Protein AF-A0A819FPS1-F1 (afdb_monomer_lite)

Foldseek 3Di:
DDDDDPDPDPPPPAVVVVCVVDVPPDPPPDDDLVNLLVLLLQLVVCCPDPVLLVVLQVLLVCVVPVPGHNVVSSLVSSQVSCVVVVNNVVRVSVSVCSVCSCVNPVVSQCRHLCSVQPPDDDDPDDPPDDPDPDDDDDDPQDDADACSRRSNQNLGGDPVSGHHYDHDDQAQVSQVVVVVVVCVVVVDPDDDDGDGHDHPPD

pLDDT: mean 72.73, std 20.24, range [25.31, 97.81]

Structure (mmCIF, N/CA/C/O backbone):
data_AF-A0A819FPS1-F1
#
_entry.id   AF-A0A819FPS1-F1
#
loop_
_atom_site.group_PDB
_atom_site.id
_atom_site.type_symbol
_atom_site.label_atom_id
_atom_site.label_alt_id
_atom_site.label_comp_id
_atom_site.label_asym_id
_atom_site.label_entity_id
_atom_site.label_seq_id
_atom_site.pdbx_PDB_ins_code
_atom_site.Cartn_x
_atom_site.Cartn_y
_atom_site.Cartn_z
_atom_site.occupancy
_atom_site.B_iso_or_equiv
_atom_site.auth_seq_id
_atom_site.auth_comp_id
_atom_site.auth_asym_id
_atom_site.auth_atom_id
_atom_site.pdbx_PDB_model_num
ATOM 1 N N . MET A 1 1 ? 7.587 -35.957 16.843 1.00 32.06 1 MET A N 1
ATOM 2 C CA . MET A 1 1 ? 8.015 -34.542 16.803 1.00 32.06 1 MET A CA 1
ATOM 3 C C . MET A 1 1 ? 8.390 -34.213 15.370 1.00 32.06 1 MET A C 1
ATOM 5 O O . MET A 1 1 ? 9.503 -34.504 14.961 1.00 32.06 1 MET A O 1
ATOM 9 N N . GLY A 1 2 ? 7.430 -33.733 14.581 1.00 25.31 2 GLY A N 1
ATOM 10 C CA . GLY A 1 2 ? 7.674 -33.262 13.219 1.00 25.31 2 GLY A CA 1
ATOM 11 C C . GLY A 1 2 ? 7.558 -31.746 13.215 1.00 25.31 2 GLY A C 1
ATOM 12 O O . GLY A 1 2 ? 6.511 -31.226 13.590 1.00 25.31 2 GLY A O 1
ATOM 13 N N . MET A 1 3 ? 8.641 -31.053 12.867 1.00 26.92 3 MET A N 1
ATOM 14 C CA . MET A 1 3 ? 8.623 -29.613 12.625 1.00 26.92 3 MET A CA 1
ATOM 15 C C . MET A 1 3 ? 7.873 -29.347 11.318 1.00 26.92 3 MET A C 1
ATOM 17 O O . MET A 1 3 ? 8.241 -29.889 10.276 1.00 26.92 3 MET A O 1
ATOM 21 N N . ALA A 1 4 ? 6.831 -28.521 11.374 1.00 26.98 4 ALA A N 1
ATOM 22 C CA . ALA A 1 4 ? 6.183 -27.995 10.182 1.00 26.98 4 ALA A CA 1
ATOM 23 C C . ALA A 1 4 ? 7.061 -26.878 9.604 1.00 26.98 4 ALA A C 1
ATOM 25 O O . ALA A 1 4 ? 7.270 -25.840 10.229 1.00 26.98 4 ALA A O 1
ATOM 26 N N . HIS A 1 5 ? 7.610 -27.133 8.421 1.00 26.69 5 HIS A N 1
ATOM 27 C CA . HIS A 1 5 ? 8.314 -26.152 7.612 1.00 26.69 5 HIS A CA 1
ATOM 28 C C . HIS A 1 5 ? 7.281 -25.275 6.892 1.00 26.69 5 HIS A C 1
ATOM 30 O O . HIS A 1 5 ? 6.362 -25.798 6.264 1.00 26.69 5 HIS A O 1
ATOM 36 N N . VAL A 1 6 ? 7.440 -23.952 6.955 1.00 34.06 6 VAL A N 1
ATOM 37 C CA . VAL A 1 6 ? 6.617 -22.994 6.202 1.00 34.06 6 VAL A CA 1
ATOM 38 C C . VAL A 1 6 ? 7.133 -22.976 4.765 1.00 34.06 6 VAL A C 1
ATOM 40 O O . VAL A 1 6 ? 8.006 -22.193 4.401 1.00 34.06 6 VAL A O 1
ATOM 43 N N . THR A 1 7 ? 6.686 -23.930 3.954 1.00 35.62 7 THR A N 1
ATOM 44 C CA . THR A 1 7 ? 6.818 -23.843 2.500 1.00 35.62 7 THR A CA 1
ATOM 45 C C . THR A 1 7 ? 5.757 -22.889 1.968 1.00 35.62 7 THR A C 1
ATOM 47 O O . THR A 1 7 ? 4.659 -22.794 2.511 1.00 35.62 7 THR A O 1
ATOM 50 N N . SER A 1 8 ? 6.109 -22.160 0.912 1.00 39.12 8 SER A N 1
ATOM 51 C CA . SER A 1 8 ? 5.236 -21.307 0.108 1.00 39.12 8 SER A CA 1
ATOM 52 C C . SER A 1 8 ? 3.995 -22.083 -0.351 1.00 39.12 8 SER A C 1
ATOM 54 O O . SER A 1 8 ? 3.978 -22.702 -1.414 1.00 39.12 8 SER A O 1
ATOM 56 N N . GLY A 1 9 ? 2.971 -22.109 0.493 1.00 30.58 9 GLY A N 1
ATOM 57 C CA . GLY A 1 9 ? 1.733 -22.822 0.266 1.00 30.58 9 GLY A CA 1
ATOM 58 C C . GLY A 1 9 ? 0.660 -21.822 -0.097 1.00 30.58 9 GLY A C 1
ATOM 59 O O . GLY A 1 9 ? 0.107 -21.157 0.774 1.00 30.58 9 GLY A O 1
ATOM 60 N N . ARG A 1 10 ? 0.309 -21.770 -1.382 1.00 38.88 10 ARG A N 1
ATOM 61 C CA . ARG A 1 10 ? -1.010 -21.317 -1.833 1.00 38.88 10 ARG A CA 1
ATOM 62 C C . ARG A 1 10 ? -2.039 -22.366 -1.372 1.00 38.88 10 ARG A C 1
ATOM 64 O O . ARG A 1 10 ? -2.640 -23.060 -2.177 1.00 38.88 10 ARG A O 1
ATOM 71 N N . ALA A 1 11 ? -2.160 -22.546 -0.060 1.00 34.62 11 ALA A N 1
ATOM 72 C CA . ALA A 1 11 ? -3.268 -23.234 0.565 1.00 34.62 11 ALA A CA 1
ATOM 73 C C . ALA A 1 11 ? -4.312 -22.151 0.808 1.00 34.62 11 ALA A C 1
ATOM 75 O O . ALA A 1 11 ? -4.140 -21.282 1.660 1.00 34.62 11 ALA A O 1
ATOM 76 N N . THR A 1 12 ? -5.362 -22.155 -0.004 1.00 36.38 12 THR A N 1
ATOM 77 C CA . THR A 1 12 ? -6.575 -21.382 0.251 1.00 36.38 12 THR A CA 1
ATOM 78 C C . THR A 1 12 ? -7.249 -21.977 1.482 1.00 36.38 12 THR A C 1
ATOM 80 O O . THR A 1 12 ? -8.174 -22.769 1.362 1.00 36.38 12 THR A O 1
ATOM 83 N N . PHE A 1 13 ? -6.727 -21.663 2.663 1.00 39.09 13 PHE A N 1
ATOM 84 C CA . PHE A 1 13 ? -7.485 -21.788 3.894 1.00 39.09 13 PHE A CA 1
ATOM 85 C C . PHE A 1 13 ? -8.313 -20.513 3.969 1.00 39.09 13 PHE A C 1
ATOM 87 O O . PHE A 1 13 ? -7.792 -19.431 4.249 1.00 39.09 13 PHE A O 1
ATOM 94 N N . THR A 1 14 ? -9.572 -20.606 3.562 1.00 46.09 14 THR A N 1
ATOM 95 C CA . THR A 1 14 ? -10.470 -19.460 3.634 1.00 46.09 14 THR A CA 1
ATOM 96 C C . THR A 1 14 ? -10.824 -19.203 5.098 1.00 46.09 14 THR A C 1
ATOM 98 O O . THR A 1 14 ? -10.794 -20.099 5.942 1.00 46.09 14 THR A O 1
ATOM 101 N N . TYR A 1 15 ? -11.166 -17.960 5.429 1.00 45.28 15 TYR A N 1
ATOM 102 C CA . TYR A 1 15 ? -11.674 -17.620 6.763 1.00 45.28 15 TYR A CA 1
ATOM 103 C C . TYR A 1 15 ? -12.947 -18.426 7.099 1.00 45.28 15 TYR A C 1
ATOM 105 O O . TYR A 1 15 ? -13.208 -18.759 8.252 1.00 45.28 15 TYR A O 1
ATOM 113 N N . GLU A 1 16 ? -13.696 -18.820 6.068 1.00 46.84 16 GLU A N 1
ATOM 114 C CA . GLU A 1 16 ? -14.861 -19.700 6.149 1.00 46.84 16 GLU A CA 1
ATOM 115 C C . GLU A 1 16 ? -14.472 -21.133 6.558 1.00 46.84 16 GLU A C 1
ATOM 117 O O . GLU A 1 16 ? -15.163 -21.736 7.378 1.00 46.84 16 GLU A O 1
ATOM 122 N N . ASP A 1 17 ? -13.329 -21.657 6.098 1.00 49.59 17 ASP A N 1
ATOM 123 C CA . ASP A 1 17 ? -12.807 -22.971 6.513 1.00 49.59 17 ASP A CA 1
ATOM 124 C C . ASP A 1 17 ? -12.401 -22.999 8.000 1.00 49.59 17 ASP A C 1
ATOM 126 O O . ASP A 1 17 ? -12.568 -24.014 8.684 1.00 49.59 17 ASP A O 1
ATOM 130 N N . LEU A 1 18 ? -11.917 -21.872 8.534 1.00 48.38 18 LEU A N 1
ATOM 131 C CA . LEU A 1 18 ? -11.611 -21.695 9.962 1.00 48.38 18 LEU A CA 1
ATOM 132 C C . LEU A 1 18 ? -12.877 -21.617 10.829 1.00 48.38 18 LEU A C 1
ATOM 134 O O . LEU A 1 18 ? -12.905 -22.189 11.917 1.00 48.38 18 LEU A O 1
ATOM 138 N N . ILE A 1 19 ? -13.937 -20.963 10.345 1.00 48.19 19 ILE A N 1
ATOM 139 C CA . ILE A 1 19 ? -15.229 -20.878 11.049 1.00 48.19 19 ILE A CA 1
ATOM 140 C C . ILE A 1 19 ? -15.946 -22.238 11.056 1.00 48.19 19 ILE A C 1
ATOM 142 O O . ILE A 1 19 ? -16.516 -22.638 12.072 1.00 48.19 19 ILE A O 1
ATOM 146 N N . ASN A 1 20 ? -15.910 -22.963 9.935 1.00 49.06 20 ASN A N 1
ATOM 147 C CA . ASN A 1 20 ? -16.674 -24.200 9.751 1.00 49.06 20 ASN A CA 1
ATOM 148 C C . ASN A 1 20 ? -16.045 -25.434 10.421 1.00 49.06 20 ASN A C 1
ATOM 150 O O . ASN A 1 20 ? -16.739 -26.428 10.634 1.00 49.06 20 ASN A O 1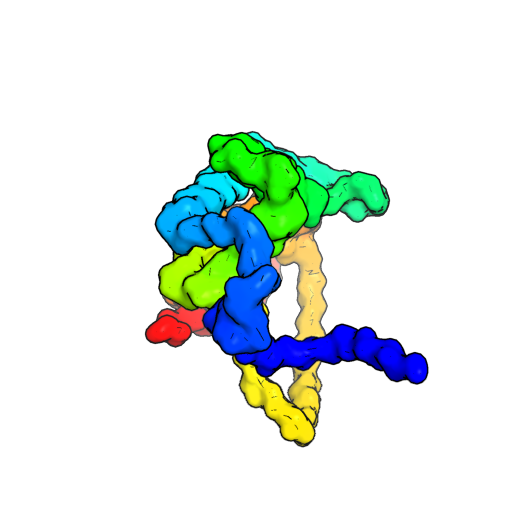
ATOM 154 N N . SER A 1 21 ? -14.754 -25.395 10.765 1.00 48.38 21 SER A N 1
ATOM 155 C CA . SER A 1 21 ? -14.036 -26.539 11.349 1.00 48.38 21 SER A CA 1
ATOM 156 C C . SER A 1 21 ? -14.081 -26.606 12.883 1.00 48.38 21 SER A C 1
ATOM 158 O O . SER A 1 21 ? -13.853 -27.680 13.438 1.00 48.38 21 SER A O 1
ATOM 160 N N . ASN A 1 22 ? -14.425 -25.516 13.580 1.00 42.44 22 ASN A N 1
ATOM 161 C CA . ASN A 1 22 ? -14.683 -25.520 15.026 1.00 42.44 22 ASN A CA 1
ATOM 162 C C . ASN A 1 22 ? -15.560 -24.318 15.452 1.00 42.44 22 ASN A C 1
ATOM 164 O O . ASN A 1 22 ? -15.038 -23.232 15.717 1.00 42.44 22 ASN A O 1
ATOM 168 N N . PRO A 1 23 ? -16.887 -24.488 15.608 1.00 46.19 23 PRO A N 1
ATOM 169 C CA . PRO A 1 23 ? -17.789 -23.391 15.981 1.00 46.19 23 PRO A CA 1
ATOM 170 C C . PRO A 1 23 ? -17.587 -22.868 17.418 1.00 46.19 23 PRO A C 1
ATOM 172 O O . PRO A 1 23 ? -18.158 -21.846 17.788 1.00 46.19 23 PRO A O 1
ATOM 175 N N . SER A 1 24 ? -16.778 -23.543 18.242 1.00 42.31 24 SER A N 1
ATOM 176 C CA . SER A 1 24 ? -16.494 -23.192 19.642 1.00 42.31 24 SER A CA 1
ATOM 177 C C . SER A 1 24 ? -15.166 -22.450 19.862 1.00 42.31 24 SER A C 1
ATOM 179 O O . SER A 1 24 ? -14.858 -22.100 21.000 1.00 42.31 24 SER A O 1
ATOM 181 N N . THR A 1 25 ? -14.398 -22.160 18.804 1.00 42.28 25 THR A N 1
ATOM 182 C CA . THR A 1 25 ? -13.134 -21.394 18.868 1.00 42.28 25 THR A CA 1
ATOM 183 C C . THR A 1 25 ? -13.137 -20.179 17.939 1.00 42.28 25 THR A C 1
ATOM 185 O O . THR A 1 25 ? -12.109 -19.831 17.363 1.00 42.28 25 THR A O 1
ATOM 188 N N . VAL A 1 26 ? -14.285 -19.522 17.755 1.00 41.38 26 VAL A N 1
ATOM 189 C CA . VAL A 1 26 ? -14.313 -18.227 17.065 1.00 41.38 26 VAL A CA 1
ATOM 190 C C . VAL A 1 26 ? -13.747 -17.186 18.030 1.00 41.38 26 VAL A C 1
ATOM 192 O O . VAL A 1 26 ? -14.403 -16.799 18.999 1.00 41.38 26 VAL A O 1
ATOM 195 N N . SER A 1 27 ? -12.492 -16.797 17.796 1.00 46.31 27 SER A N 1
ATOM 196 C CA . SER A 1 27 ? -11.872 -15.645 18.453 1.00 46.31 27 SER A CA 1
ATOM 197 C C . SER A 1 27 ? -12.791 -14.425 18.329 1.00 46.31 27 SER A C 1
ATOM 199 O O . SER A 1 27 ? -13.443 -14.227 17.303 1.00 46.31 27 SER A O 1
ATOM 201 N N . LYS A 1 28 ? -12.847 -13.606 19.381 1.00 49.53 28 LYS A N 1
ATOM 202 C CA . LYS A 1 28 ? -13.675 -12.392 19.472 1.00 49.53 28 LYS A CA 1
ATOM 203 C C . LYS A 1 28 ? -13.296 -11.290 18.466 1.00 49.53 28 LYS A C 1
ATOM 205 O O . LYS A 1 28 ? -14.037 -10.316 18.366 1.00 49.53 28 LYS A O 1
ATOM 210 N N . SER A 1 29 ? -12.245 -11.465 17.670 1.00 60.59 29 SER A N 1
ATOM 211 C CA . SER A 1 29 ? -11.677 -10.455 16.772 1.00 60.59 29 SER A CA 1
ATOM 212 C C . SER A 1 29 ? -12.268 -10.457 15.349 1.00 60.59 29 SER A C 1
ATOM 214 O O . SER A 1 29 ? -11.555 -10.355 14.350 1.00 60.59 29 SER A O 1
ATOM 216 N N . PHE A 1 30 ? -13.595 -10.571 15.202 1.00 78.50 30 PHE A N 1
ATOM 217 C CA . PHE A 1 30 ? -14.222 -10.410 13.882 1.00 78.50 30 PHE A CA 1
ATOM 218 C C . PHE A 1 30 ? -14.294 -8.926 13.496 1.00 78.50 30 PHE A C 1
ATOM 220 O O . PHE A 1 30 ? -15.174 -8.194 13.953 1.00 78.50 30 PHE A O 1
ATOM 227 N N . ILE A 1 31 ? -13.399 -8.482 12.609 1.00 87.25 31 ILE A N 1
ATOM 228 C CA . ILE A 1 31 ? -13.454 -7.140 12.014 1.00 87.25 31 ILE A CA 1
ATOM 229 C C . ILE A 1 31 ? -14.348 -7.182 10.764 1.00 87.25 31 ILE A C 1
ATOM 231 O O . ILE A 1 31 ? -14.009 -7.853 9.784 1.00 87.25 31 ILE A O 1
ATOM 235 N N . PRO A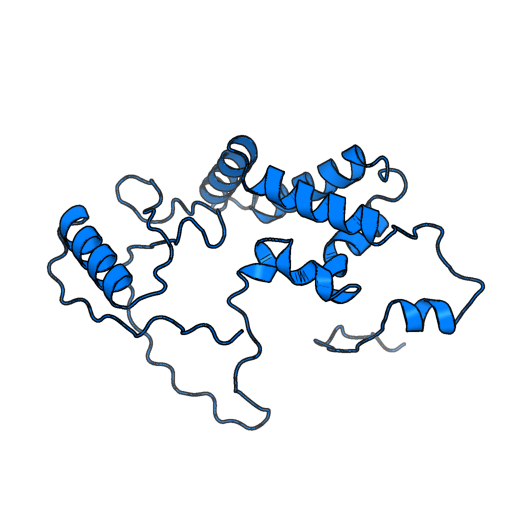 1 32 ? -15.473 -6.442 10.729 1.00 92.38 32 PRO A N 1
ATOM 236 C CA . PRO A 1 32 ? -16.358 -6.440 9.572 1.00 92.38 32 PRO A CA 1
ATOM 237 C C . PRO A 1 32 ? -15.657 -5.958 8.296 1.00 92.38 32 PRO A C 1
ATOM 239 O O . PRO A 1 32 ? -14.896 -4.990 8.315 1.00 92.38 32 PRO A O 1
ATOM 242 N N . LYS A 1 33 ? -16.010 -6.544 7.145 1.00 94.38 33 LYS A N 1
ATOM 243 C CA . LYS A 1 33 ? -15.508 -6.130 5.819 1.00 94.38 33 LYS A CA 1
ATOM 244 C C . LYS A 1 33 ? -15.620 -4.621 5.571 1.00 94.38 33 LYS A C 1
ATOM 246 O O . LYS A 1 33 ? -14.712 -4.008 5.017 1.00 94.38 33 LYS A O 1
ATOM 251 N N . SER A 1 34 ? -16.732 -4.008 5.977 1.00 94.44 34 SER A N 1
ATOM 252 C CA . SER A 1 34 ? -16.956 -2.563 5.832 1.00 94.44 34 SER A CA 1
ATOM 253 C C . SER A 1 34 ? -15.990 -1.725 6.676 1.00 94.44 34 SER A C 1
ATOM 255 O O . SER A 1 34 ? -15.615 -0.626 6.271 1.00 94.44 34 SER A O 1
ATOM 257 N N . LEU A 1 35 ? -15.566 -2.237 7.833 1.00 94.62 35 LEU A N 1
ATOM 258 C CA . LEU A 1 35 ? -14.563 -1.613 8.686 1.00 94.62 35 LEU A CA 1
ATOM 259 C C . LEU A 1 35 ? -13.162 -1.771 8.075 1.00 94.62 35 LEU A C 1
ATOM 261 O O . LEU A 1 35 ? -12.494 -0.760 7.882 1.00 94.62 35 LEU A O 1
ATOM 265 N N . LEU A 1 36 ? -12.787 -2.976 7.628 1.00 95.50 36 LEU A N 1
ATOM 266 C CA . LEU A 1 36 ? -11.526 -3.215 6.905 1.00 95.50 36 LEU A CA 1
ATOM 267 C C . LEU A 1 36 ? -11.396 -2.339 5.653 1.00 95.50 36 LEU A C 1
ATOM 269 O O . LEU A 1 36 ? -10.349 -1.746 5.415 1.00 95.50 36 LEU A O 1
ATOM 273 N N . LYS A 1 37 ? -12.479 -2.186 4.881 1.00 97.25 37 LYS A N 1
ATOM 274 C CA . LYS A 1 37 ? -12.512 -1.286 3.721 1.00 97.25 37 LYS A CA 1
ATOM 275 C C . LYS A 1 37 ? -12.146 0.152 4.105 1.00 97.25 37 LYS A C 1
ATOM 277 O O . LYS A 1 37 ? -11.349 0.777 3.413 1.00 97.25 37 LYS A O 1
ATOM 282 N N . ARG A 1 38 ? -12.713 0.678 5.198 1.00 97.81 38 ARG A N 1
ATOM 283 C CA . ARG A 1 38 ? -12.399 2.033 5.686 1.00 97.81 38 ARG A CA 1
ATOM 284 C C . ARG A 1 38 ? -10.950 2.149 6.150 1.00 97.81 38 ARG A C 1
ATOM 286 O O . ARG A 1 38 ? -10.311 3.149 5.848 1.00 97.81 38 ARG A O 1
ATOM 293 N N . MET A 1 39 ? -10.429 1.126 6.824 1.00 97.06 39 MET A N 1
ATOM 294 C CA . MET A 1 39 ? -9.033 1.089 7.267 1.00 97.06 39 MET A CA 1
ATOM 295 C C . MET A 1 39 ? -8.055 1.090 6.085 1.00 97.06 39 MET A C 1
ATOM 297 O O . MET A 1 39 ? -7.094 1.848 6.107 1.00 97.06 39 MET A O 1
ATOM 301 N N . LEU A 1 40 ? -8.325 0.319 5.025 1.00 97.06 40 LEU A N 1
ATOM 302 C CA . LEU A 1 40 ? -7.497 0.301 3.809 1.00 97.06 40 LEU A CA 1
ATOM 303 C C . LEU A 1 40 ? -7.516 1.645 3.063 1.00 97.06 40 LEU A C 1
ATOM 305 O O . LEU A 1 40 ? -6.483 2.093 2.570 1.00 97.06 40 LEU A O 1
ATOM 309 N N . ILE A 1 41 ? -8.676 2.310 2.992 1.00 96.81 41 ILE A N 1
ATOM 310 C CA . ILE A 1 41 ? -8.773 3.663 2.416 1.00 96.81 41 ILE A CA 1
ATOM 311 C C . ILE A 1 41 ? -7.927 4.637 3.239 1.00 96.81 41 ILE A C 1
ATOM 313 O O . ILE A 1 41 ? -7.118 5.374 2.679 1.00 96.81 41 ILE A O 1
ATOM 317 N N . ARG A 1 42 ? -8.058 4.585 4.569 1.00 97.25 42 ARG A N 1
ATOM 318 C CA . ARG A 1 42 ? -7.281 5.422 5.484 1.00 97.25 42 ARG A CA 1
ATOM 319 C C . ARG A 1 42 ? -5.776 5.170 5.365 1.00 97.25 42 ARG A C 1
ATOM 321 O O . ARG A 1 42 ? -4.993 6.114 5.396 1.00 97.25 42 ARG A O 1
ATOM 328 N N . GLU A 1 43 ? -5.372 3.916 5.180 1.00 96.12 43 GLU A N 1
ATOM 329 C CA . GLU A 1 43 ? -3.978 3.549 4.925 1.00 96.12 43 GLU A CA 1
ATOM 330 C C . GLU A 1 43 ? -3.428 4.238 3.684 1.00 96.12 43 GLU A C 1
ATOM 332 O O . GLU A 1 43 ? -2.344 4.814 3.741 1.00 96.12 43 GLU A O 1
ATOM 337 N N . ASN A 1 44 ? -4.176 4.240 2.584 1.00 94.12 44 ASN A N 1
ATOM 338 C CA . ASN A 1 44 ? -3.753 4.933 1.373 1.00 94.12 44 ASN A CA 1
ATOM 339 C C . ASN A 1 44 ? -3.646 6.444 1.560 1.00 94.12 44 ASN A C 1
ATOM 341 O O . ASN A 1 44 ? -2.652 7.027 1.135 1.00 94.12 44 ASN A O 1
ATOM 345 N N . GLU A 1 45 ? -4.642 7.070 2.192 1.00 94.31 45 GLU A N 1
ATOM 346 C CA . GLU A 1 45 ? -4.609 8.506 2.492 1.00 94.31 45 GLU A CA 1
ATOM 347 C C . GLU A 1 45 ? -3.342 8.872 3.269 1.00 94.31 45 GLU A C 1
ATOM 349 O O . GLU A 1 45 ? -2.636 9.810 2.903 1.00 94.31 45 GLU A O 1
ATOM 354 N N . LEU A 1 46 ? -3.025 8.100 4.316 1.00 94.62 46 LEU A N 1
ATOM 355 C CA . LEU A 1 46 ? -1.827 8.321 5.115 1.00 94.62 46 LEU A CA 1
ATOM 356 C C . LEU A 1 46 ? -0.566 8.057 4.300 1.00 94.62 46 LEU A C 1
ATOM 358 O O . LEU A 1 46 ? 0.315 8.906 4.292 1.00 94.62 46 LEU A O 1
ATOM 362 N N . ARG A 1 47 ? -0.478 6.954 3.550 1.00 92.44 47 ARG A N 1
ATOM 363 C CA . ARG A 1 47 ? 0.686 6.658 2.695 1.00 92.44 47 ARG A CA 1
ATOM 364 C C . ARG A 1 47 ? 0.973 7.765 1.682 1.00 92.44 47 ARG A C 1
ATOM 366 O O . ARG A 1 47 ? 2.142 8.020 1.410 1.00 92.44 47 ARG A O 1
ATOM 373 N N . LEU A 1 48 ? -0.062 8.405 1.143 1.00 88.31 48 LEU A N 1
ATOM 374 C CA . LEU A 1 48 ? 0.048 9.498 0.171 1.00 88.31 48 LEU A CA 1
ATOM 375 C C . LEU A 1 48 ? 0.221 10.879 0.813 1.00 88.31 48 LEU A C 1
ATOM 377 O O . LEU A 1 48 ? 0.462 11.850 0.102 1.00 88.31 48 LEU A O 1
ATOM 381 N N . SER A 1 49 ? 0.102 10.986 2.135 1.00 91.31 49 SER A N 1
ATOM 382 C CA . SER A 1 49 ? 0.243 12.263 2.831 1.00 91.31 49 SER A CA 1
ATOM 383 C C . SER A 1 49 ? 1.696 12.741 2.846 1.00 91.31 49 SER A C 1
ATOM 385 O O . SER A 1 49 ? 2.629 11.947 2.993 1.00 91.31 49 SER A O 1
ATOM 387 N N . ASP A 1 50 ? 1.888 14.060 2.775 1.00 89.81 50 ASP A N 1
ATOM 388 C CA . ASP A 1 50 ? 3.217 14.687 2.807 1.00 89.81 50 ASP A CA 1
ATOM 389 C C . ASP A 1 50 ? 4.039 14.282 4.038 1.00 89.81 50 ASP A C 1
ATOM 391 O O . ASP A 1 50 ? 5.265 14.176 3.971 1.00 89.81 50 ASP A O 1
ATOM 395 N N . GLU A 1 51 ? 3.372 14.066 5.172 1.00 92.94 51 GLU A N 1
ATOM 396 C CA . GLU A 1 51 ? 4.002 13.640 6.419 1.00 92.94 51 GLU A CA 1
ATOM 397 C C . GLU A 1 51 ? 4.652 12.262 6.266 1.00 92.94 51 GLU A C 1
ATOM 399 O O . GLU A 1 51 ? 5.858 12.110 6.466 1.00 92.94 51 GLU A O 1
ATOM 404 N N . TYR A 1 52 ? 3.880 11.256 5.858 1.00 91.06 52 TYR A N 1
ATOM 405 C CA . TYR A 1 52 ? 4.393 9.897 5.705 1.00 91.06 52 TYR A CA 1
ATOM 406 C C . TYR A 1 52 ? 5.367 9.770 4.536 1.00 91.06 52 TYR A C 1
ATOM 408 O O . TYR A 1 52 ? 6.345 9.033 4.644 1.00 91.06 52 TYR A O 1
ATOM 416 N N . GLN A 1 53 ? 5.172 10.535 3.462 1.00 88.88 53 GLN A N 1
ATOM 417 C CA . GLN A 1 53 ? 6.131 10.625 2.360 1.00 88.88 53 GLN A CA 1
ATOM 418 C C . GLN A 1 53 ? 7.515 11.093 2.829 1.00 88.88 53 GLN A C 1
ATOM 420 O O . GLN A 1 53 ? 8.534 10.509 2.448 1.00 88.88 53 GLN A O 1
ATOM 425 N N . LYS A 1 54 ? 7.572 12.098 3.714 1.00 88.56 54 LYS A N 1
ATOM 426 C CA . LYS A 1 54 ? 8.833 12.536 4.334 1.00 88.56 54 LYS A CA 1
ATOM 427 C C . LYS A 1 54 ? 9.453 11.433 5.186 1.00 88.56 54 LYS A C 1
ATOM 429 O O . LYS A 1 54 ? 10.639 11.157 5.028 1.00 88.56 54 LYS A O 1
ATOM 434 N N . ARG A 1 55 ? 8.652 10.747 6.007 1.00 89.94 55 ARG A N 1
ATOM 435 C CA . ARG A 1 55 ? 9.125 9.641 6.858 1.00 89.94 55 ARG A CA 1
ATOM 436 C C . ARG A 1 55 ? 9.706 8.482 6.043 1.00 89.94 55 ARG A C 1
ATOM 438 O O . ARG A 1 55 ? 10.764 7.967 6.394 1.00 89.94 55 ARG A O 1
ATOM 445 N N . TYR A 1 56 ? 9.067 8.101 4.935 1.00 87.81 56 TYR A N 1
ATOM 446 C CA . TYR A 1 56 ? 9.610 7.089 4.021 1.00 87.81 56 TYR A CA 1
ATOM 447 C C . TYR A 1 56 ? 10.931 7.540 3.384 1.00 87.81 56 TYR A C 1
ATOM 449 O O . TYR A 1 56 ? 11.888 6.771 3.358 1.00 87.81 56 TYR A O 1
ATOM 457 N N . CYS A 1 57 ? 11.015 8.794 2.931 1.00 83.06 57 CYS A N 1
ATOM 458 C CA . CYS A 1 57 ? 12.240 9.365 2.363 1.00 83.06 57 CYS A CA 1
ATOM 459 C C . CYS A 1 57 ? 13.402 9.378 3.375 1.00 83.06 57 CYS A C 1
ATOM 461 O O . CYS A 1 57 ? 14.537 9.035 3.042 1.00 83.06 57 CYS A O 1
ATOM 463 N N . GLU A 1 58 ? 13.132 9.740 4.630 1.00 84.62 58 GLU A N 1
ATOM 464 C CA . GLU A 1 58 ? 14.118 9.714 5.716 1.00 84.62 58 GLU A CA 1
ATOM 465 C C . GLU A 1 58 ? 14.577 8.289 6.053 1.00 84.62 58 GLU A C 1
ATOM 467 O O . GLU A 1 58 ? 15.779 8.048 6.209 1.00 84.62 58 GLU A O 1
ATOM 472 N N . ALA A 1 59 ? 13.647 7.331 6.110 1.00 84.94 59 ALA A N 1
ATOM 473 C CA . ALA A 1 59 ? 13.968 5.923 6.326 1.00 84.94 59 ALA A CA 1
ATOM 474 C C . ALA A 1 59 ? 14.856 5.366 5.199 1.00 84.94 59 ALA A C 1
ATOM 476 O O . ALA A 1 59 ? 15.847 4.695 5.469 1.00 84.94 59 ALA A O 1
ATOM 477 N N . GLU A 1 60 ? 14.585 5.714 3.938 1.00 78.50 60 GLU A N 1
ATOM 478 C CA . GLU A 1 60 ? 15.430 5.315 2.806 1.00 78.50 60 GLU A CA 1
ATOM 479 C C . GLU A 1 60 ? 16.841 5.908 2.878 1.00 78.50 60 GLU A C 1
ATOM 481 O O . GLU A 1 60 ? 17.820 5.194 2.663 1.00 78.50 60 GLU A O 1
ATOM 486 N N . LYS A 1 61 ? 16.982 7.184 3.252 1.00 76.94 61 LYS A N 1
ATOM 487 C CA . LYS A 1 61 ? 18.301 7.827 3.412 1.00 76.94 61 LYS A CA 1
ATOM 488 C C . LYS A 1 61 ? 19.136 7.194 4.524 1.00 76.94 61 LYS A C 1
ATOM 490 O O . LYS A 1 61 ? 20.358 7.115 4.417 1.00 76.94 61 LYS A O 1
ATOM 495 N N . THR A 1 62 ? 18.479 6.771 5.600 1.00 68.56 62 THR A N 1
ATOM 496 C CA . THR A 1 62 ? 19.135 6.227 6.798 1.00 68.56 62 THR A CA 1
ATOM 497 C C . THR A 1 62 ? 19.359 4.718 6.736 1.00 68.56 62 THR A C 1
ATOM 499 O O . THR A 1 62 ? 20.225 4.225 7.456 1.00 68.56 62 THR A O 1
ATOM 502 N N . SER A 1 63 ? 18.682 4.013 5.822 1.00 58.50 63 SER A N 1
ATOM 503 C CA . SER A 1 63 ? 18.732 2.551 5.643 1.00 58.50 63 SER A CA 1
ATOM 504 C C . SER A 1 63 ? 20.112 1.955 5.317 1.00 58.50 63 SER A C 1
ATOM 506 O O . SER A 1 63 ? 20.288 0.740 5.382 1.00 58.50 63 SER A O 1
ATOM 508 N N . THR A 1 64 ? 21.120 2.784 5.029 1.00 57.00 64 THR A N 1
ATOM 509 C CA . THR A 1 64 ? 22.540 2.380 4.983 1.00 57.00 64 THR A CA 1
ATOM 510 C C . THR A 1 64 ? 23.071 1.965 6.369 1.00 57.00 64 THR A C 1
ATOM 512 O O . THR A 1 64 ? 24.067 1.255 6.473 1.00 57.00 64 THR A O 1
ATOM 515 N N . SER A 1 65 ? 22.386 2.377 7.439 1.00 55.00 65 SER A N 1
ATOM 516 C CA . SER A 1 65 ? 22.647 2.023 8.837 1.00 55.00 65 SER A CA 1
ATOM 517 C C . SER A 1 65 ? 21.452 1.205 9.329 1.00 55.00 65 SER A C 1
ATOM 519 O O . SER A 1 65 ? 20.323 1.675 9.243 1.00 55.00 65 SER A O 1
ATOM 521 N N . SER A 1 66 ? 21.665 -0.010 9.835 1.00 58.69 66 SER A N 1
ATOM 522 C CA . SER A 1 66 ? 20.633 -1.038 10.089 1.00 58.69 66 SER A CA 1
ATOM 523 C C . SER A 1 66 ? 19.491 -0.701 11.075 1.00 58.69 66 SER A C 1
ATOM 525 O O . SER A 1 66 ? 18.792 -1.610 11.513 1.00 58.69 66 SER A O 1
ATOM 527 N N . SER A 1 67 ? 19.297 0.554 11.483 1.00 60.56 67 SER A N 1
ATOM 528 C CA . SER A 1 67 ? 18.372 0.950 12.550 1.00 60.56 67 SER A CA 1
ATOM 529 C C . SER A 1 67 ? 16.991 1.425 12.082 1.00 60.56 67 SER A C 1
ATOM 531 O O . SER A 1 67 ? 16.058 1.369 12.879 1.00 60.56 67 SER A O 1
ATOM 533 N N . SER A 1 68 ? 16.807 1.855 10.828 1.00 66.12 68 SER A N 1
ATOM 534 C CA . SER A 1 68 ? 15.491 2.296 10.335 1.00 66.12 68 SER A CA 1
ATOM 535 C C . SER A 1 68 ? 15.273 1.932 8.867 1.00 66.12 68 SER A C 1
ATOM 537 O O . SER A 1 68 ? 16.085 2.257 8.007 1.00 66.12 68 SER A O 1
ATOM 539 N N . SER A 1 69 ? 14.174 1.228 8.590 1.00 81.25 69 SER A N 1
ATOM 540 C CA . SER A 1 69 ? 13.746 0.816 7.249 1.00 81.25 69 SER A CA 1
ATOM 541 C C . SER A 1 69 ? 12.335 1.330 6.977 1.00 81.25 69 SER A C 1
ATOM 543 O O . SER A 1 69 ? 11.538 1.498 7.903 1.00 81.25 69 SER A O 1
ATOM 545 N N . TRP A 1 70 ? 11.989 1.515 5.701 1.00 84.88 70 TRP A N 1
ATOM 546 C CA . TRP A 1 70 ? 10.626 1.829 5.261 1.00 84.88 70 TRP A CA 1
ATOM 547 C C . TRP A 1 70 ? 9.578 0.823 5.787 1.00 84.88 70 TRP A C 1
ATOM 549 O O . TRP A 1 70 ? 8.412 1.182 5.975 1.00 84.88 70 TRP A O 1
ATOM 559 N N . LEU A 1 71 ? 9.988 -0.421 6.081 1.00 87.12 71 LEU A N 1
ATOM 560 C CA . LEU A 1 71 ? 9.139 -1.437 6.710 1.00 87.12 71 LEU A CA 1
ATOM 561 C C . LEU A 1 71 ? 8.669 -1.018 8.108 1.00 87.12 71 LEU A C 1
ATOM 563 O O . LEU A 1 71 ? 7.502 -1.218 8.437 1.00 87.12 71 LEU A O 1
ATOM 567 N N . ASN A 1 72 ? 9.537 -0.380 8.898 1.00 90.31 72 ASN A N 1
ATOM 568 C CA . ASN A 1 72 ? 9.192 0.098 10.240 1.00 90.31 72 ASN A CA 1
ATOM 569 C C . ASN A 1 72 ? 8.169 1.235 10.154 1.00 90.31 72 ASN A C 1
ATOM 571 O O . ASN A 1 72 ? 7.165 1.217 10.858 1.00 90.31 72 ASN A O 1
ATOM 575 N N . VAL A 1 73 ? 8.369 2.172 9.218 1.00 92.12 73 VAL A N 1
ATOM 576 C CA . VAL A 1 73 ? 7.414 3.264 8.959 1.00 92.12 73 VAL A CA 1
ATOM 577 C C . VAL A 1 73 ? 6.040 2.704 8.575 1.00 92.12 73 VAL A C 1
ATOM 579 O O . VAL A 1 73 ? 5.020 3.201 9.045 1.00 92.12 73 VAL A O 1
ATOM 582 N N . THR A 1 74 ? 6.006 1.643 7.760 1.00 92.62 74 THR A N 1
A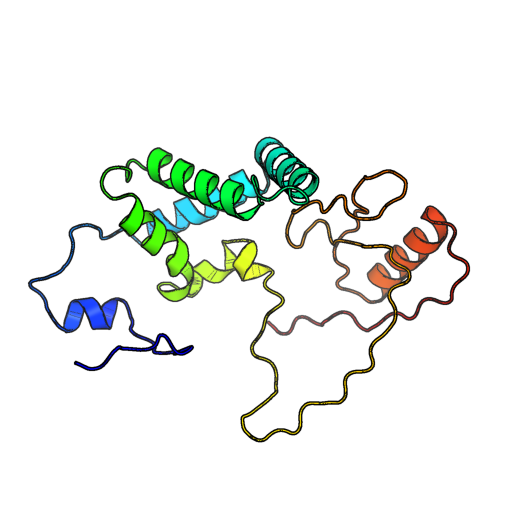TOM 583 C CA . THR A 1 74 ? 4.758 0.962 7.383 1.00 92.62 74 THR A CA 1
ATOM 584 C C . THR A 1 74 ? 4.091 0.267 8.573 1.00 92.62 74 THR A C 1
ATOM 586 O O . THR A 1 74 ? 2.878 0.387 8.736 1.00 92.62 74 THR A O 1
ATOM 589 N N . ASP A 1 75 ? 4.849 -0.462 9.397 1.00 94.12 75 ASP A N 1
ATOM 590 C CA . ASP A 1 75 ? 4.307 -1.138 10.584 1.00 94.12 75 ASP A CA 1
ATOM 591 C C . ASP A 1 75 ? 3.701 -0.125 11.565 1.00 94.12 75 ASP A C 1
ATOM 593 O O . ASP A 1 75 ? 2.565 -0.288 12.012 1.00 94.12 75 ASP A O 1
ATOM 597 N N . GLU A 1 76 ? 4.408 0.976 11.820 1.00 95.75 76 GLU A N 1
ATOM 598 C CA . GLU A 1 76 ? 3.935 2.066 12.674 1.00 95.75 76 GLU A CA 1
ATOM 599 C C . GLU A 1 76 ? 2.670 2.736 12.124 1.00 95.75 76 GLU A C 1
ATOM 601 O O . GLU A 1 76 ? 1.733 2.976 12.889 1.00 95.75 76 GLU A O 1
ATOM 606 N N . LEU A 1 77 ? 2.613 2.983 10.809 1.00 96.50 77 LEU A N 1
ATOM 607 C CA . LEU A 1 77 ? 1.430 3.508 10.122 1.00 96.50 77 LEU A CA 1
ATOM 608 C C . LEU A 1 77 ? 0.225 2.591 10.350 1.00 96.50 77 LEU A C 1
ATOM 610 O O . LEU A 1 77 ? -0.837 3.040 10.779 1.00 96.50 77 LEU A O 1
ATOM 614 N N . GLN A 1 78 ? 0.386 1.292 10.104 1.00 96.38 78 GLN A N 1
ATOM 615 C CA . GLN A 1 78 ? -0.699 0.328 10.271 1.00 96.38 78 GLN A CA 1
ATOM 616 C C . GLN A 1 78 ? -1.158 0.265 11.731 1.00 96.38 78 GLN A C 1
ATOM 618 O O . GLN A 1 78 ? -2.357 0.325 11.990 1.00 96.38 78 GLN A O 1
ATOM 623 N N . ARG A 1 79 ? -0.234 0.258 12.700 1.00 97.62 79 ARG A N 1
ATOM 624 C CA . ARG A 1 79 ? -0.577 0.324 14.132 1.00 97.62 79 ARG A CA 1
ATOM 625 C C . ARG A 1 79 ? -1.303 1.614 14.506 1.00 97.62 79 ARG A C 1
ATOM 627 O O . ARG A 1 79 ? -2.203 1.573 15.342 1.00 97.62 79 ARG A O 1
ATOM 634 N N . GLN A 1 80 ? -0.941 2.754 13.914 1.00 97.62 80 GLN A N 1
ATOM 635 C CA . GLN A 1 80 ? -1.678 4.007 14.102 1.00 97.62 80 GLN A CA 1
ATOM 636 C C . GLN A 1 80 ? -3.133 3.852 13.652 1.00 97.62 80 GLN A C 1
ATOM 638 O O . GLN A 1 80 ? -4.030 4.198 14.412 1.00 97.62 80 GLN A O 1
ATOM 643 N N . ILE A 1 81 ? -3.378 3.279 12.472 1.00 97.00 81 ILE A N 1
ATOM 644 C CA . ILE A 1 81 ? -4.740 3.059 11.963 1.00 97.00 81 ILE A CA 1
ATOM 645 C C . ILE A 1 81 ? -5.541 2.179 12.918 1.00 97.00 81 ILE A C 1
ATOM 647 O O . ILE A 1 81 ? -6.669 2.511 13.257 1.00 97.00 81 ILE A O 1
ATOM 651 N N . ILE A 1 82 ? -4.962 1.084 13.405 1.00 96.19 82 ILE A N 1
ATOM 652 C CA . ILE A 1 82 ? -5.643 0.186 14.350 1.00 96.19 82 ILE A CA 1
ATOM 653 C C . ILE A 1 82 ? -6.099 0.949 15.606 1.00 96.19 82 ILE A C 1
ATOM 655 O O . ILE A 1 82 ? -7.238 0.784 16.043 1.00 96.19 82 ILE A O 1
ATOM 659 N N . ARG A 1 83 ? -5.263 1.863 16.124 1.00 96.62 83 ARG A N 1
ATOM 660 C CA . ARG A 1 83 ? -5.637 2.762 17.232 1.00 96.62 83 ARG A CA 1
ATOM 661 C C . ARG A 1 83 ? -6.721 3.767 16.840 1.00 96.62 83 ARG A C 1
ATOM 663 O O . ARG A 1 83 ? -7.648 3.966 17.613 1.00 96.62 83 ARG A O 1
ATOM 670 N N . GLU A 1 84 ? -6.654 4.368 15.647 1.00 96.44 84 GLU A N 1
ATOM 671 C CA . GLU A 1 84 ? -7.690 5.295 15.144 1.00 96.44 84 GLU A CA 1
ATOM 672 C C . GLU A 1 84 ? -9.086 4.643 15.105 1.00 96.44 84 GLU A C 1
ATOM 674 O O . GLU A 1 84 ? -10.098 5.325 15.272 1.00 96.44 84 GLU A O 1
ATOM 679 N N . PHE A 1 85 ? -9.147 3.322 14.920 1.00 95.12 85 PHE A N 1
ATOM 680 C CA . PHE A 1 85 ? -10.389 2.550 14.900 1.00 95.12 85 PHE A CA 1
ATOM 681 C C . PHE A 1 85 ? -10.740 1.868 16.238 1.00 95.12 85 PHE A C 1
ATOM 683 O O . PHE A 1 85 ? -11.732 1.142 16.281 1.00 95.12 85 PHE A O 1
ATOM 690 N N . ASN A 1 86 ? -10.011 2.155 17.327 1.00 94.38 86 ASN A N 1
ATOM 691 C CA . ASN A 1 86 ? -10.207 1.589 18.675 1.00 94.38 86 ASN A CA 1
ATOM 692 C C . ASN A 1 86 ? -10.138 0.050 18.709 1.00 94.38 86 ASN A C 1
ATOM 694 O O . ASN A 1 86 ? -10.987 -0.612 19.303 1.00 94.38 86 ASN A O 1
ATOM 698 N N . LEU A 1 87 ? -9.158 -0.517 18.003 1.00 90.94 87 LEU A N 1
ATOM 699 C CA . LEU A 1 87 ? -8.886 -1.959 17.958 1.00 90.94 87 LEU A CA 1
ATOM 700 C C . LEU A 1 87 ? -7.538 -2.295 18.623 1.00 90.94 87 LEU A C 1
ATOM 702 O O . LEU A 1 87 ? -6.889 -3.282 18.284 1.00 90.94 87 LEU A O 1
ATOM 706 N N . ASP A 1 88 ? -7.075 -1.437 19.530 1.00 89.50 88 ASP A N 1
ATOM 707 C CA . ASP A 1 88 ? -5.764 -1.528 20.166 1.00 89.50 88 ASP A CA 1
ATOM 708 C C . ASP A 1 88 ? -5.654 -2.650 21.202 1.00 89.50 88 ASP A C 1
ATOM 710 O O . ASP A 1 88 ? -4.563 -3.200 21.368 1.00 89.50 88 ASP A O 1
ATOM 714 N N . ASP A 1 89 ? -6.776 -3.059 21.796 1.00 87.50 89 ASP A N 1
ATOM 715 C CA . ASP A 1 89 ? -6.862 -4.222 22.688 1.00 87.50 89 ASP A CA 1
ATOM 716 C C . ASP A 1 89 ? -6.489 -5.546 21.984 1.00 87.50 89 ASP A C 1
ATOM 718 O O . ASP A 1 89 ? -6.011 -6.481 22.624 1.00 87.50 89 ASP A O 1
ATOM 722 N N . GLU A 1 90 ? -6.665 -5.621 20.659 1.00 86.69 90 GLU A N 1
ATOM 723 C CA . GLU A 1 90 ? -6.411 -6.806 19.823 1.00 86.69 90 GLU A CA 1
ATOM 724 C C . GLU A 1 90 ? -5.442 -6.477 18.671 1.00 86.69 90 GLU A C 1
ATOM 726 O O . GLU A 1 90 ? -5.611 -6.916 17.533 1.00 86.69 90 GLU A O 1
ATOM 731 N N . MET A 1 91 ? -4.413 -5.675 18.962 1.00 91.25 91 MET A N 1
ATOM 732 C CA . MET A 1 91 ? -3.507 -5.083 17.969 1.00 91.25 91 MET A CA 1
ATOM 733 C C . MET A 1 91 ? -2.969 -6.068 16.918 1.00 91.25 91 MET A C 1
ATOM 735 O O . MET A 1 91 ? -3.025 -5.779 15.723 1.00 91.25 91 MET A O 1
ATOM 739 N N . ASP A 1 92 ? -2.424 -7.210 17.336 1.00 90.06 92 ASP A N 1
ATOM 740 C CA . ASP A 1 92 ? -1.767 -8.141 16.410 1.00 90.06 92 ASP A CA 1
ATOM 741 C C . ASP A 1 92 ? -2.781 -8.909 15.540 1.00 90.06 92 ASP A C 1
ATOM 743 O O . ASP A 1 92 ? -2.558 -9.078 14.338 1.00 90.06 92 ASP A O 1
ATOM 747 N N . ASP A 1 93 ? -3.934 -9.279 16.106 1.00 87.88 93 ASP A N 1
ATOM 748 C CA . ASP A 1 93 ? -5.056 -9.888 15.376 1.00 87.88 93 ASP A CA 1
ATOM 749 C C . ASP A 1 93 ? -5.646 -8.905 14.358 1.00 87.88 93 ASP A C 1
ATOM 751 O O . ASP A 1 93 ? -5.909 -9.252 13.201 1.00 87.88 93 ASP A O 1
ATOM 755 N N . ALA A 1 94 ? -5.817 -7.647 14.765 1.00 91.62 94 ALA A N 1
ATOM 756 C CA . ALA A 1 94 ? -6.343 -6.598 13.912 1.00 91.62 94 ALA A CA 1
ATOM 757 C C . ALA A 1 94 ? -5.363 -6.245 12.778 1.00 91.62 94 ALA A C 1
ATOM 759 O O . ALA A 1 94 ? -5.786 -6.052 11.632 1.00 91.62 94 ALA A O 1
ATOM 760 N N . LEU A 1 95 ? -4.053 -6.231 13.055 1.00 93.56 95 LEU A N 1
ATOM 761 C CA . LEU A 1 95 ? -3.011 -6.099 1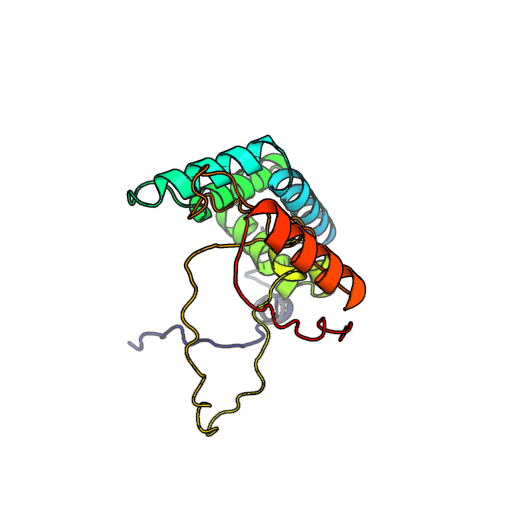2.033 1.00 93.56 95 LEU A CA 1
ATOM 762 C C . LEU A 1 95 ? -3.058 -7.251 11.031 1.00 93.56 95 LEU A C 1
ATOM 764 O O . LEU A 1 95 ? -2.971 -7.009 9.825 1.00 93.56 95 LEU A O 1
ATOM 768 N N . LEU A 1 96 ? -3.202 -8.491 11.505 1.00 91.12 96 LEU A N 1
ATOM 769 C CA . LEU A 1 96 ? -3.328 -9.656 10.634 1.00 91.12 96 LEU A CA 1
ATOM 770 C C . LEU A 1 96 ? -4.558 -9.528 9.729 1.00 91.12 96 LEU A C 1
ATOM 772 O O . LEU A 1 96 ? -4.443 -9.681 8.513 1.00 91.12 96 LEU A O 1
ATOM 776 N N . CYS A 1 97 ? -5.712 -9.165 10.292 1.00 92.25 97 CYS A N 1
ATOM 777 C CA . CYS A 1 97 ? -6.940 -8.947 9.529 1.00 92.25 97 CYS A CA 1
ATOM 778 C C . CYS A 1 97 ? -6.783 -7.847 8.470 1.00 92.25 97 CYS A C 1
ATOM 780 O O . CYS A 1 97 ? -7.220 -8.032 7.335 1.00 92.25 97 CYS A O 1
ATOM 782 N N . LEU A 1 98 ? -6.131 -6.726 8.804 1.00 93.94 98 LEU A N 1
ATOM 783 C CA . LEU A 1 98 ? -5.850 -5.645 7.854 1.00 93.94 98 LEU A CA 1
ATOM 784 C C . LEU A 1 98 ? -4.934 -6.118 6.714 1.00 93.94 98 LEU A C 1
ATOM 786 O O . LEU A 1 98 ? -5.239 -5.890 5.544 1.00 93.94 98 LEU A O 1
ATOM 790 N N . ARG A 1 99 ? -3.842 -6.820 7.041 1.00 93.12 99 ARG A N 1
ATOM 791 C CA . ARG A 1 99 ? -2.851 -7.323 6.070 1.00 93.12 99 ARG A CA 1
ATOM 792 C C . ARG A 1 99 ? -3.414 -8.417 5.161 1.00 93.12 99 ARG A C 1
ATOM 794 O O . ARG A 1 99 ? -3.048 -8.490 3.991 1.00 93.12 99 ARG A O 1
ATOM 801 N N . CYS A 1 100 ? -4.332 -9.235 5.671 1.00 90.94 100 CYS A N 1
ATOM 802 C CA . CYS A 1 100 ? -4.998 -10.296 4.916 1.00 90.94 100 CYS A CA 1
ATOM 803 C C . CYS A 1 100 ? -6.317 -9.851 4.263 1.00 90.94 100 CYS A C 1
ATOM 805 O O . CYS A 1 100 ? -6.933 -10.639 3.545 1.00 90.94 100 CYS A O 1
ATOM 807 N N . ALA A 1 101 ? -6.759 -8.602 4.451 1.00 92.62 101 ALA A N 1
ATOM 808 C CA . ALA A 1 101 ? -8.082 -8.144 4.025 1.00 92.62 101 ALA A CA 1
ATOM 809 C C . ALA A 1 101 ? -8.365 -8.383 2.533 1.00 92.62 101 ALA A C 1
ATOM 811 O O . ALA A 1 101 ? -9.471 -8.776 2.179 1.00 92.62 101 ALA A O 1
ATOM 812 N N . THR A 1 102 ? -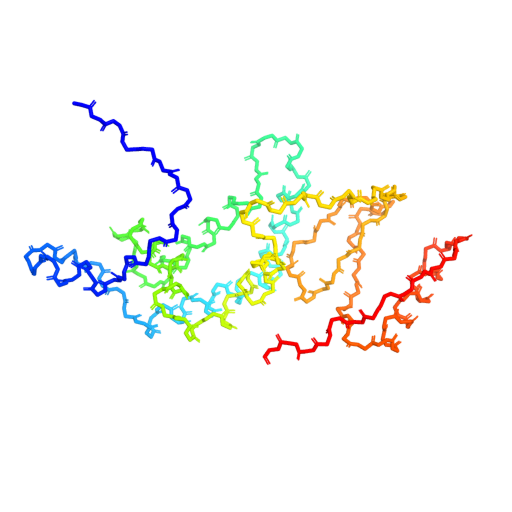7.378 -8.195 1.653 1.00 91.56 102 THR A N 1
ATOM 813 C CA . THR A 1 102 ? -7.529 -8.394 0.196 1.00 91.56 102 THR A CA 1
ATOM 814 C C . THR A 1 102 ? -7.430 -9.855 -0.244 1.00 91.56 102 THR A C 1
ATOM 816 O O . THR A 1 102 ? -7.843 -10.195 -1.355 1.00 91.56 102 THR A O 1
ATOM 819 N N . GLN A 1 103 ? -6.884 -10.722 0.611 1.00 88.06 103 GLN A N 1
ATOM 820 C CA . GLN A 1 103 ? -6.900 -12.170 0.417 1.00 88.06 103 GLN A CA 1
ATOM 821 C C . GLN A 1 103 ? -8.268 -12.733 0.812 1.00 88.06 103 GLN A C 1
ATOM 823 O O . GLN A 1 103 ? -8.830 -13.534 0.072 1.00 88.06 103 GLN A O 1
ATOM 828 N N . ILE A 1 104 ? -8.814 -12.263 1.939 1.00 87.19 104 ILE A N 1
ATOM 829 C CA . ILE A 1 104 ? -10.127 -12.667 2.461 1.00 87.19 104 ILE A CA 1
ATOM 830 C C . ILE A 1 104 ? -11.261 -12.076 1.609 1.00 87.19 104 ILE A C 1
ATOM 832 O O . ILE A 1 104 ? -12.227 -12.764 1.296 1.00 87.19 104 ILE A O 1
ATOM 836 N N . TYR A 1 105 ? -11.133 -10.814 1.191 1.00 91.62 105 TYR A N 1
ATOM 837 C CA . TYR A 1 105 ? -12.119 -10.094 0.384 1.00 91.62 105 TYR A CA 1
ATOM 838 C C . TYR A 1 105 ? -11.477 -9.588 -0.920 1.00 91.62 105 TYR A C 1
ATOM 840 O O . TYR A 1 105 ? -11.014 -8.443 -0.984 1.00 91.62 105 TYR A O 1
ATOM 848 N N . PRO A 1 106 ? -11.435 -10.420 -1.981 1.00 91.56 106 PRO A N 1
ATOM 849 C CA . PRO A 1 106 ? -10.766 -10.082 -3.239 1.00 91.56 106 PRO A CA 1
ATOM 850 C C . PRO A 1 106 ? -11.280 -8.810 -3.919 1.00 91.56 106 PRO A C 1
ATOM 852 O O . PRO A 1 106 ? -10.526 -8.150 -4.630 1.00 91.56 106 PRO A O 1
ATOM 855 N N . ASP A 1 107 ? -12.534 -8.426 -3.681 1.00 93.94 107 ASP A N 1
ATOM 856 C CA . ASP A 1 107 ? -13.106 -7.189 -4.210 1.00 93.94 107 ASP A CA 1
ATOM 857 C C . ASP A 1 107 ? -12.477 -5.927 -3.603 1.00 93.94 107 ASP A C 1
ATOM 859 O O . ASP A 1 107 ? -12.611 -4.857 -4.183 1.00 93.94 107 ASP A O 1
ATOM 863 N N . LEU A 1 108 ? -11.739 -6.027 -2.491 1.00 94.69 108 LEU A N 1
ATOM 864 C CA . LEU A 1 108 ? -10.994 -4.909 -1.902 1.00 94.69 108 LEU A CA 1
ATOM 865 C C . LEU A 1 108 ? -9.596 -4.710 -2.514 1.00 94.69 108 LEU A C 1
ATOM 867 O O . LEU A 1 108 ? -8.931 -3.741 -2.160 1.00 94.69 108 LEU A O 1
ATOM 871 N N . LYS A 1 109 ? -9.131 -5.579 -3.428 1.00 91.50 109 LYS A N 1
ATOM 872 C CA . LYS A 1 109 ? -7.769 -5.522 -4.011 1.00 91.50 109 LYS A CA 1
ATOM 873 C C . LYS A 1 109 ? -7.422 -4.203 -4.705 1.00 91.50 109 LYS A C 1
ATOM 875 O O . LYS A 1 109 ? -6.254 -3.842 -4.749 1.00 91.50 109 LYS A O 1
ATOM 880 N N . HIS A 1 110 ? -8.423 -3.496 -5.221 1.00 90.38 110 HIS A N 1
ATOM 881 C CA . HIS A 1 110 ? -8.254 -2.202 -5.886 1.00 90.38 110 HIS A CA 1
ATOM 882 C C . HIS A 1 110 ? -8.019 -1.039 -4.912 1.00 90.38 110 HIS A C 1
ATOM 884 O O . HIS A 1 110 ? -7.836 0.086 -5.358 1.00 90.38 110 HIS A O 1
ATOM 890 N N . ILE A 1 111 ? -8.104 -1.278 -3.598 1.00 92.94 111 ILE A N 1
ATOM 891 C CA . ILE A 1 111 ? -7.930 -0.232 -2.595 1.00 92.94 111 ILE A CA 1
ATOM 892 C C . ILE A 1 111 ? -6.444 -0.073 -2.279 1.00 92.94 111 ILE A C 1
ATOM 894 O O . ILE A 1 111 ? -5.878 0.904 -2.747 1.00 92.94 111 ILE A O 1
ATOM 898 N N . PRO A 1 112 ? -5.768 -0.968 -1.531 1.00 90.38 112 PRO A N 1
ATOM 899 C CA . PRO A 1 112 ? -4.400 -0.713 -1.098 1.00 90.38 112 PRO A CA 1
ATOM 900 C C . PRO A 1 112 ? -3.446 -0.543 -2.283 1.00 90.38 112 PRO A C 1
ATOM 902 O O . PRO A 1 112 ? -3.304 -1.446 -3.112 1.00 90.38 112 PRO A O 1
ATOM 905 N N . LEU A 1 113 ? -2.731 0.587 -2.303 1.00 84.94 113 LEU A N 1
ATOM 906 C CA . LEU A 1 113 ? -1.797 0.948 -3.380 1.00 84.94 113 LEU A CA 1
ATOM 907 C C . LEU A 1 113 ? -0.783 -0.167 -3.664 1.00 84.94 113 LEU A C 1
ATOM 909 O O . LEU A 1 113 ? -0.485 -0.470 -4.817 1.00 84.94 113 LEU A O 1
ATOM 913 N N . TYR A 1 114 ? -0.293 -0.818 -2.606 1.00 81.62 114 TYR A N 1
ATOM 914 C CA . TYR A 1 114 ? 0.714 -1.870 -2.705 1.00 81.62 114 TYR A CA 1
ATOM 915 C C . TYR A 1 114 ? 0.227 -3.147 -3.394 1.00 81.62 114 TYR A C 1
ATOM 917 O O . TYR A 1 114 ? 1.047 -3.928 -3.868 1.00 81.62 114 TYR A O 1
ATOM 925 N N . VAL A 1 115 ? -1.088 -3.373 -3.433 1.00 85.38 115 VAL A N 1
ATOM 926 C CA . VAL A 1 115 ? -1.699 -4.496 -4.151 1.00 85.38 115 VAL A CA 1
ATOM 927 C C . VAL A 1 115 ? -2.048 -4.076 -5.569 1.00 85.38 115 VAL A C 1
ATOM 929 O O . VAL A 1 115 ? -1.746 -4.813 -6.503 1.00 85.38 115 VAL A O 1
ATOM 932 N N . GLN A 1 116 ? -2.653 -2.894 -5.729 1.00 82.00 116 GLN A N 1
ATOM 933 C CA . GLN A 1 116 ? -3.083 -2.379 -7.027 1.00 82.00 116 GLN A CA 1
ATOM 934 C C . GLN A 1 116 ? -1.911 -2.232 -8.005 1.00 82.00 116 GLN A C 1
ATOM 936 O O . GLN A 1 116 ? -2.027 -2.637 -9.157 1.00 82.00 116 GLN A O 1
ATOM 941 N N . TYR A 1 117 ? -0.779 -1.706 -7.535 1.00 76.69 117 TYR A N 1
ATOM 942 C CA . TYR A 1 117 ? 0.421 -1.477 -8.346 1.00 76.69 117 TYR A CA 1
ATOM 943 C C . TYR A 1 117 ? 1.494 -2.548 -8.118 1.00 76.69 117 TYR A C 1
ATOM 945 O O . TYR A 1 117 ? 2.690 -2.301 -8.288 1.00 76.69 117 TYR A O 1
ATOM 953 N N . ASN A 1 118 ? 1.099 -3.747 -7.677 1.00 77.25 118 ASN A N 1
ATOM 954 C CA . ASN A 1 118 ? 2.047 -4.838 -7.519 1.00 77.25 118 ASN A CA 1
ATOM 955 C C . ASN A 1 118 ? 2.487 -5.364 -8.893 1.00 77.25 118 ASN A C 1
ATOM 957 O O . ASN A 1 118 ? 1.723 -6.022 -9.595 1.00 77.25 118 ASN A O 1
ATOM 961 N N . ARG A 1 119 ? 3.749 -5.119 -9.251 1.00 69.50 119 ARG A N 1
ATOM 962 C CA . ARG A 1 119 ? 4.360 -5.627 -10.488 1.00 69.50 119 A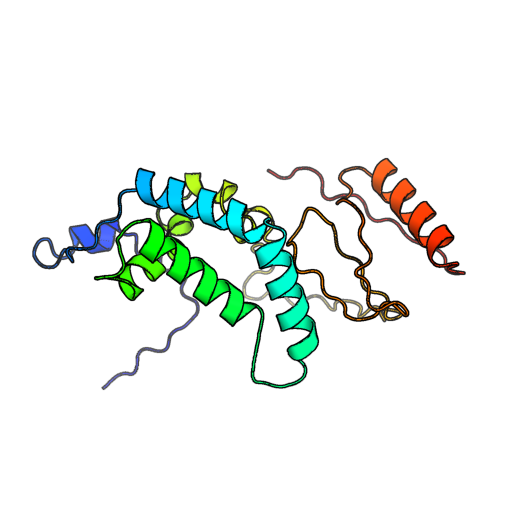RG A CA 1
ATOM 963 C C . ARG A 1 119 ? 4.762 -7.105 -10.399 1.00 69.50 119 ARG A C 1
ATOM 965 O O . ARG A 1 119 ? 5.026 -7.734 -11.423 1.00 69.50 119 ARG A O 1
ATOM 972 N N . ALA A 1 120 ? 4.797 -7.681 -9.194 1.00 73.44 120 ALA A N 1
ATOM 973 C CA . ALA A 1 120 ? 5.022 -9.107 -9.004 1.00 73.44 120 ALA A CA 1
ATOM 974 C C . ALA A 1 120 ? 3.725 -9.879 -9.295 1.00 73.44 120 ALA A C 1
ATOM 976 O O . ALA A 1 120 ? 2.875 -10.066 -8.423 1.00 73.44 120 ALA A O 1
ATOM 977 N N . ARG A 1 121 ? 3.582 -10.317 -10.547 1.00 68.31 121 ARG A N 1
ATOM 978 C CA . ARG A 1 121 ? 2.537 -11.245 -10.994 1.00 68.31 121 ARG A CA 1
ATOM 979 C C . ARG A 1 121 ? 3.051 -12.680 -11.011 1.00 68.31 121 ARG A C 1
ATOM 981 O O . ARG A 1 121 ? 4.261 -12.906 -11.073 1.00 68.31 121 ARG A O 1
ATOM 988 N N . ASP A 1 122 ? 2.124 -13.635 -11.011 1.00 71.12 122 ASP A N 1
ATOM 989 C CA . ASP A 1 122 ? 2.449 -15.016 -11.362 1.00 71.12 122 ASP A CA 1
ATOM 990 C C . ASP A 1 122 ? 3.063 -14.989 -12.773 1.00 71.12 122 ASP A C 1
ATOM 992 O O . ASP A 1 122 ? 2.418 -14.595 -13.746 1.00 71.12 122 ASP A O 1
ATOM 996 N N . GLY A 1 123 ? 4.358 -15.296 -12.860 1.00 74.25 123 GLY A N 1
ATOM 997 C CA . GLY A 1 123 ? 5.058 -15.388 -14.135 1.00 74.25 123 GLY A CA 1
ATOM 998 C C . GLY A 1 123 ? 4.573 -16.594 -14.939 1.00 74.25 123 GLY A C 1
ATOM 999 O O . GLY A 1 123 ? 3.912 -17.488 -14.419 1.00 74.25 123 GLY A O 1
ATOM 1000 N N . ASN A 1 124 ? 4.954 -16.660 -16.212 1.00 81.56 124 ASN A N 1
ATOM 1001 C CA . ASN A 1 124 ? 4.547 -17.769 -17.083 1.00 81.56 124 ASN A CA 1
ATOM 1002 C C . ASN A 1 124 ? 5.344 -19.065 -16.848 1.00 81.56 124 ASN A C 1
ATOM 1004 O O . ASN A 1 124 ? 5.046 -20.070 -17.485 1.00 81.56 124 ASN A O 1
ATOM 1008 N N . LEU A 1 125 ? 6.350 -19.041 -15.967 1.00 82.19 125 LEU A N 1
ATOM 1009 C CA . LEU A 1 125 ? 7.211 -20.191 -15.702 1.00 82.19 125 LEU A CA 1
ATOM 1010 C C . LEU A 1 125 ? 6.451 -21.276 -14.942 1.00 82.19 125 LEU A C 1
ATOM 1012 O O . LEU A 1 125 ? 5.889 -21.032 -13.874 1.00 82.19 125 LEU A O 1
ATOM 1016 N N . GLN A 1 126 ? 6.479 -22.484 -15.486 1.00 86.50 126 GLN A N 1
ATOM 1017 C CA . GLN A 1 126 ? 5.945 -23.687 -14.873 1.00 86.50 126 GLN A CA 1
ATOM 1018 C C . GLN A 1 126 ? 7.071 -24.547 -14.298 1.00 86.50 126 GLN A C 1
ATOM 1020 O O . GLN A 1 126 ? 8.254 -24.401 -14.617 1.00 86.50 126 GLN A O 1
ATOM 1025 N N . ILE A 1 127 ? 6.697 -25.481 -13.425 1.00 88.38 127 ILE A N 1
ATOM 1026 C CA . ILE A 1 127 ? 7.624 -26.510 -12.949 1.00 88.38 127 ILE A CA 1
ATOM 1027 C C . ILE A 1 127 ? 8.149 -27.279 -14.170 1.00 88.38 127 ILE A C 1
ATOM 1029 O O . ILE A 1 127 ? 7.367 -27.665 -15.033 1.00 88.38 127 ILE A O 1
ATOM 1033 N N . SER A 1 128 ? 9.465 -27.509 -14.204 1.00 92.12 128 SER A N 1
ATOM 1034 C CA . SER A 1 128 ? 10.211 -28.143 -15.307 1.00 92.12 128 SER A CA 1
ATOM 1035 C C . SER A 1 128 ? 10.541 -27.256 -16.510 1.00 92.12 128 SER A C 1
ATOM 1037 O O . SER A 1 128 ? 11.250 -27.727 -17.400 1.00 92.12 128 SER A O 1
ATOM 1039 N N . ASP A 1 129 ? 10.143 -25.982 -16.514 1.00 87.94 129 ASP A N 1
ATOM 1040 C CA . ASP A 1 129 ? 10.653 -25.041 -17.510 1.00 87.94 129 ASP A CA 1
ATOM 1041 C C . ASP A 1 129 ? 12.157 -24.808 -17.325 1.00 87.94 129 ASP A C 1
ATOM 1043 O O . ASP A 1 129 ? 12.675 -24.686 -16.210 1.00 87.94 129 ASP A O 1
ATOM 1047 N N . ILE A 1 130 ? 12.874 -24.711 -18.444 1.00 87.19 130 ILE A N 1
ATOM 1048 C CA . ILE A 1 130 ? 14.258 -24.244 -18.448 1.00 87.19 130 ILE A CA 1
ATOM 1049 C C . ILE A 1 130 ? 14.212 -22.737 -18.207 1.00 87.19 130 ILE A C 1
ATOM 1051 O O . ILE A 1 130 ? 13.636 -22.000 -19.009 1.00 87.19 130 ILE A O 1
ATOM 1055 N N . ALA A 1 131 ? 14.819 -22.280 -17.110 1.00 79.81 131 ALA A N 1
ATOM 1056 C CA . ALA A 1 131 ? 14.883 -20.859 -16.801 1.00 79.81 131 ALA A CA 1
ATOM 1057 C C . ALA A 1 131 ? 15.500 -20.097 -17.992 1.00 79.81 131 ALA A C 1
ATOM 1059 O O . ALA A 1 131 ? 16.587 -20.468 -18.454 1.00 79.81 131 ALA A O 1
ATOM 1060 N N . PRO A 1 132 ? 14.827 -19.058 -18.519 1.00 76.31 132 PRO A N 1
ATOM 1061 C CA . PRO A 1 132 ? 15.353 -18.301 -19.640 1.00 76.31 132 PRO A CA 1
ATOM 1062 C C . PRO A 1 132 ? 16.678 -17.652 -19.239 1.00 76.31 132 PRO A C 1
ATOM 1064 O O . PRO A 1 132 ? 16.811 -17.111 -18.142 1.00 76.31 132 PRO A O 1
ATOM 1067 N N . ASN A 1 133 ? 17.662 -17.692 -20.137 1.00 75.56 133 ASN A N 1
ATOM 1068 C CA . ASN A 1 133 ? 18.906 -16.958 -19.946 1.00 75.56 133 ASN A CA 1
ATOM 1069 C C . ASN A 1 133 ? 18.627 -15.465 -20.167 1.00 75.56 133 ASN A C 1
ATOM 1071 O O . ASN A 1 133 ? 18.617 -14.990 -21.304 1.00 75.56 133 ASN A O 1
ATOM 1075 N N . VAL A 1 134 ? 18.305 -14.753 -19.087 1.00 67.50 134 VAL A N 1
ATOM 1076 C CA . VAL A 1 134 ? 17.931 -13.338 -19.143 1.00 67.50 134 VAL A CA 1
ATOM 1077 C C . VAL A 1 134 ? 19.192 -12.499 -19.383 1.00 67.50 134 VAL A C 1
ATOM 1079 O O . VAL A 1 134 ? 20.125 -12.577 -18.580 1.00 67.50 134 VAL A O 1
ATOM 1082 N N . PRO A 1 135 ? 19.258 -11.695 -20.461 1.00 52.31 135 PRO A N 1
ATOM 1083 C CA . PRO A 1 135 ? 20.395 -10.817 -20.694 1.00 52.31 135 PRO A CA 1
ATOM 1084 C C . PRO A 1 135 ? 20.480 -9.781 -19.569 1.00 52.31 135 PRO A C 1
ATOM 1086 O O . PRO A 1 135 ? 19.543 -9.020 -19.332 1.00 52.31 135 PRO A O 1
ATOM 1089 N N . VAL A 1 136 ? 21.614 -9.753 -18.871 1.00 50.34 136 VAL A N 1
ATOM 1090 C CA . VAL A 1 136 ? 21.894 -8.743 -17.848 1.00 50.34 136 VAL A CA 1
ATOM 1091 C C . VAL A 1 136 ? 22.316 -7.465 -18.563 1.00 50.34 136 VAL A C 1
ATOM 1093 O O . VAL A 1 136 ? 23.393 -7.402 -19.154 1.00 50.34 136 VAL A O 1
ATOM 1096 N N . ILE A 1 137 ? 21.457 -6.451 -18.535 1.00 50.88 137 ILE A N 1
ATOM 1097 C CA . ILE A 1 137 ? 21.784 -5.118 -19.046 1.00 50.88 137 ILE A CA 1
ATOM 1098 C C . ILE A 1 137 ? 22.467 -4.346 -17.913 1.00 50.88 137 ILE A C 1
ATOM 1100 O O . ILE A 1 137 ? 21.961 -4.309 -16.791 1.00 50.88 137 ILE A O 1
ATOM 1104 N N . GLN A 1 138 ? 23.626 -3.744 -18.189 1.00 47.25 138 GLN A N 1
ATOM 1105 C CA . GLN A 1 138 ? 24.246 -2.800 -17.260 1.00 47.25 138 GLN A CA 1
ATOM 1106 C C . GLN A 1 138 ? 23.368 -1.548 -17.183 1.00 47.25 138 GLN A C 1
ATOM 1108 O O . GLN A 1 138 ? 23.204 -0.855 -18.185 1.00 47.25 138 GLN A O 1
ATOM 1113 N N . LEU A 1 139 ? 22.806 -1.265 -16.005 1.00 54.94 139 LEU A N 1
ATOM 1114 C CA . LEU A 1 139 ? 22.283 0.066 -15.716 1.00 54.94 139 LEU A CA 1
ATOM 1115 C C . LEU A 1 139 ? 23.475 1.021 -15.605 1.00 54.94 139 LEU A C 1
ATOM 1117 O O . LEU A 1 139 ? 24.386 0.791 -14.812 1.00 54.94 139 LEU A O 1
ATOM 1121 N N . ASP A 1 140 ? 23.435 2.113 -16.358 1.00 56.75 140 ASP A N 1
ATOM 1122 C CA . ASP A 1 140 ? 24.339 3.266 -16.243 1.00 56.75 140 ASP A CA 1
ATOM 1123 C C . ASP A 1 140 ? 24.174 4.041 -14.915 1.00 56.75 140 ASP A C 1
ATOM 1125 O O . ASP A 1 140 ? 24.859 5.035 -14.671 1.00 56.75 140 ASP A O 1
ATOM 1129 N N . GLY A 1 141 ? 23.313 3.544 -14.022 1.00 48.00 141 GLY A N 1
ATOM 1130 C CA . GLY A 1 141 ? 23.227 3.936 -12.620 1.00 48.00 141 GLY A CA 1
ATOM 1131 C C . GLY A 1 141 ? 22.229 5.050 -12.323 1.00 48.00 141 GLY A C 1
ATOM 1132 O O . GLY A 1 141 ? 22.182 5.488 -11.178 1.00 48.00 141 GLY A O 1
ATOM 1133 N N . GLN A 1 142 ? 21.434 5.511 -13.294 1.00 48.41 142 GLN A N 1
ATOM 1134 C CA . GLN A 1 142 ? 20.390 6.516 -13.049 1.00 48.41 142 GLN A CA 1
ATOM 1135 C C . GLN A 1 142 ? 19.024 5.842 -12.823 1.00 48.41 142 GLN A C 1
ATOM 1137 O O . GLN A 1 142 ? 18.462 5.218 -13.723 1.00 48.41 142 GLN A O 1
ATOM 1142 N N . GLU A 1 143 ? 18.490 5.953 -11.603 1.00 52.16 143 GLU A N 1
ATOM 1143 C CA . GLU A 1 143 ? 17.211 5.357 -11.190 1.00 52.16 143 GLU A CA 1
ATOM 1144 C C . GLU A 1 143 ? 16.036 6.317 -11.477 1.00 52.16 143 GLU A C 1
ATOM 1146 O O . GLU A 1 143 ? 16.102 7.511 -11.176 1.00 52.16 143 GLU A O 1
ATOM 1151 N N . THR A 1 144 ? 14.949 5.814 -12.073 1.00 52.88 144 THR A N 1
ATOM 1152 C CA . THR A 1 144 ? 13.730 6.589 -12.374 1.00 52.88 144 THR A CA 1
ATOM 1153 C C . THR A 1 144 ? 12.494 5.891 -11.809 1.00 52.88 144 THR A C 1
ATOM 1155 O O . THR A 1 144 ? 12.316 4.687 -11.995 1.00 52.88 144 THR A O 1
ATOM 1158 N N . HIS A 1 145 ? 11.625 6.650 -11.129 1.00 54.00 145 HIS A N 1
ATOM 1159 C CA . HIS A 1 145 ? 10.377 6.143 -10.549 1.00 54.00 145 HIS A CA 1
ATOM 1160 C C . HIS A 1 145 ? 9.162 6.858 -11.139 1.00 54.00 145 HIS A C 1
ATOM 1162 O O . HIS A 1 145 ? 9.188 8.071 -11.378 1.00 54.00 145 HIS A O 1
ATOM 1168 N N . ALA A 1 146 ? 8.088 6.095 -11.340 1.00 51.72 146 ALA A N 1
ATOM 1169 C CA . ALA A 1 146 ? 6.787 6.642 -11.678 1.00 51.72 146 ALA A CA 1
ATOM 1170 C C . ALA A 1 146 ? 6.141 7.242 -10.413 1.00 51.72 146 ALA A C 1
ATOM 1172 O O . ALA A 1 146 ? 6.146 6.607 -9.363 1.00 51.72 146 ALA A O 1
ATOM 1173 N N . GLN A 1 147 ? 5.628 8.474 -10.477 1.00 52.06 147 GLN A N 1
ATOM 1174 C CA . GLN A 1 147 ? 5.045 9.182 -9.321 1.00 52.06 147 GLN A CA 1
ATOM 1175 C C . GLN A 1 147 ? 3.798 8.487 -8.748 1.00 52.06 147 GLN A C 1
ATOM 1177 O O . GLN A 1 147 ? 3.451 8.674 -7.582 1.00 52.06 147 GLN A O 1
ATOM 1182 N N . ASP A 1 148 ? 3.121 7.721 -9.590 1.00 54.03 148 ASP A N 1
ATOM 1183 C CA . ASP A 1 148 ? 1.859 7.025 -9.375 1.00 54.03 148 ASP A CA 1
ATOM 1184 C C . ASP A 1 148 ? 2.027 5.535 -9.050 1.00 54.03 148 ASP A C 1
ATOM 1186 O O . ASP A 1 148 ? 1.072 4.897 -8.609 1.00 54.03 148 ASP A O 1
ATOM 1190 N N . GLU A 1 149 ? 3.242 4.990 -9.155 1.00 53.28 149 GLU A N 1
ATOM 1191 C CA . GLU A 1 149 ? 3.560 3.643 -8.687 1.00 53.28 149 GLU A CA 1
ATOM 1192 C C . GLU A 1 149 ? 4.489 3.724 -7.483 1.00 53.28 149 GLU A C 1
ATOM 1194 O O . GLU A 1 149 ? 5.633 4.145 -7.595 1.00 53.28 149 GLU A O 1
ATOM 1199 N N . TRP A 1 150 ? 3.982 3.275 -6.332 1.00 50.09 150 TRP A N 1
ATOM 1200 C CA . TRP A 1 150 ? 4.695 3.207 -5.055 1.00 50.09 150 TRP A CA 1
ATOM 1201 C C . TRP A 1 150 ? 5.468 4.484 -4.690 1.00 50.09 150 TRP A C 1
ATOM 1203 O O . TRP A 1 150 ? 6.625 4.659 -5.068 1.00 50.09 150 TRP A O 1
ATOM 1213 N N . PRO A 1 151 ? 4.891 5.350 -3.843 1.00 48.75 151 PRO A N 1
ATOM 1214 C CA . PRO A 1 151 ? 5.495 6.621 -3.485 1.00 48.75 151 PRO A CA 1
ATOM 1215 C C . PRO A 1 151 ? 6.547 6.406 -2.385 1.00 48.75 151 PRO A C 1
ATOM 1217 O O . PRO A 1 151 ? 6.437 6.910 -1.271 1.00 48.75 151 PRO A O 1
ATOM 1220 N N . ILE A 1 152 ? 7.558 5.589 -2.663 1.00 52.44 152 ILE A N 1
ATOM 1221 C CA . ILE A 1 152 ? 8.803 5.604 -1.913 1.00 52.44 152 ILE A CA 1
ATOM 1222 C C . ILE A 1 152 ? 9.762 6.369 -2.805 1.00 52.44 152 ILE A C 1
ATOM 1224 O O . ILE A 1 152 ? 10.302 5.845 -3.774 1.00 52.44 152 ILE A O 1
ATOM 1228 N N . CYS A 1 153 ? 9.923 7.654 -2.496 1.00 50.59 153 CYS A N 1
ATOM 1229 C CA . CYS A 1 153 ? 10.971 8.476 -3.076 1.00 50.59 153 CYS A CA 1
ATOM 1230 C C . CYS A 1 153 ? 12.330 7.898 -2.651 1.00 50.59 153 CYS A C 1
ATOM 1232 O O . CYS A 1 153 ? 12.915 8.336 -1.661 1.00 50.59 153 CYS A O 1
ATOM 1234 N N . SER A 1 154 ? 12.819 6.900 -3.385 1.00 47.81 154 SER A N 1
ATOM 1235 C CA . SER A 1 154 ? 14.207 6.467 -3.330 1.00 47.81 154 SER A CA 1
ATOM 1236 C C . SER A 1 154 ? 15.054 7.659 -3.780 1.00 47.81 154 SER A C 1
ATOM 1238 O O . SER A 1 154 ? 15.036 8.079 -4.934 1.00 47.81 154 SER A O 1
ATOM 1240 N N . ALA A 1 155 ? 15.756 8.281 -2.833 1.00 46.38 155 ALA A N 1
ATOM 1241 C CA . ALA A 1 155 ? 16.752 9.315 -3.114 1.00 46.38 155 ALA A CA 1
ATOM 1242 C C . ALA A 1 155 ? 18.092 8.700 -3.560 1.00 46.38 155 ALA A C 1
ATOM 1244 O O . ALA A 1 155 ? 19.144 9.338 -3.459 1.00 46.38 155 ALA A O 1
ATOM 1245 N N . ARG A 1 156 ? 18.085 7.435 -3.991 1.00 48.69 156 ARG A N 1
ATOM 1246 C CA . ARG A 1 156 ? 19.294 6.731 -4.376 1.00 48.69 156 ARG A CA 1
ATOM 1247 C C . ARG A 1 156 ? 19.602 7.128 -5.826 1.00 48.69 156 ARG A C 1
ATOM 1249 O O . ARG A 1 156 ? 18.840 6.848 -6.733 1.00 48.69 156 ARG A O 1
ATOM 1256 N N . TRP A 1 157 ? 20.731 7.813 -6.014 1.00 49.12 157 TRP A N 1
ATOM 1257 C CA . TRP A 1 157 ? 21.442 7.950 -7.299 1.00 49.12 157 TRP A CA 1
ATOM 1258 C C . TRP A 1 157 ? 21.131 9.087 -8.288 1.00 49.12 157 TRP A C 1
ATOM 1260 O O . TRP A 1 157 ? 21.614 9.025 -9.415 1.00 49.12 157 TRP A O 1
ATOM 1270 N N . SER A 1 158 ? 20.523 10.207 -7.883 1.00 52.72 158 SER A N 1
ATOM 1271 C CA . SER A 1 158 ? 20.726 11.461 -8.641 1.00 52.72 158 SER A CA 1
ATOM 1272 C C . SER A 1 158 ? 21.881 12.287 -8.043 1.00 52.72 158 SER A C 1
ATOM 1274 O O . SER A 1 158 ? 22.045 12.300 -6.818 1.00 52.72 158 SER A O 1
ATOM 1276 N N . PRO A 1 159 ? 22.678 13.023 -8.851 1.00 55.03 159 PRO A N 1
ATOM 1277 C CA . PRO A 1 159 ? 23.705 13.944 -8.339 1.00 55.03 159 PRO A CA 1
ATOM 1278 C C . PRO A 1 159 ? 23.160 14.984 -7.347 1.00 55.03 159 PRO A C 1
ATOM 1280 O O . PRO A 1 159 ? 23.902 15.528 -6.535 1.00 55.03 159 PRO A O 1
ATOM 1283 N N . THR A 1 160 ? 21.854 15.251 -7.410 1.00 61.59 160 THR A N 1
ATOM 1284 C CA . THR A 1 160 ? 21.128 16.192 -6.555 1.00 61.59 160 THR A CA 1
ATOM 1285 C C . THR A 1 160 ? 20.467 15.531 -5.339 1.00 61.59 160 THR A C 1
ATOM 1287 O O . THR A 1 160 ? 19.854 16.240 -4.546 1.00 61.59 160 THR A O 1
ATOM 1290 N N . GLN A 1 161 ? 20.571 14.202 -5.173 1.00 56.66 161 GLN A N 1
ATOM 1291 C CA . GLN A 1 161 ? 19.872 13.405 -4.145 1.00 56.66 161 GLN A CA 1
ATOM 1292 C C . GLN A 1 161 ? 18.350 13.639 -4.096 1.00 56.66 161 GLN A C 1
ATOM 1294 O O . GLN A 1 161 ? 17.693 13.407 -3.079 1.00 56.66 161 GLN A O 1
ATOM 1299 N N . MET A 1 162 ? 17.783 14.115 -5.202 1.00 55.44 162 MET A N 1
ATOM 1300 C CA . MET A 1 162 ? 16.352 14.303 -5.385 1.00 55.44 162 MET A CA 1
ATOM 1301 C C . MET A 1 162 ? 15.819 13.179 -6.276 1.00 55.44 162 MET A C 1
ATOM 1303 O O . MET A 1 162 ? 16.446 12.881 -7.296 1.00 55.44 162 MET A O 1
ATOM 1307 N N . PRO A 1 163 ? 14.683 12.552 -5.931 1.00 57.16 163 PRO A N 1
ATOM 1308 C CA . PRO A 1 163 ? 14.079 11.529 -6.778 1.00 57.16 163 PRO A CA 1
ATOM 1309 C C . PRO A 1 163 ? 13.722 12.131 -8.143 1.00 57.16 163 PRO A C 1
ATOM 1311 O O . PRO A 1 163 ? 13.176 13.236 -8.215 1.00 57.16 163 PRO A O 1
ATOM 1314 N N . ILE A 1 164 ? 14.022 11.407 -9.221 1.00 62.31 164 ILE A N 1
ATOM 1315 C CA . ILE A 1 164 ? 13.583 11.767 -10.569 1.00 62.31 164 ILE A CA 1
ATOM 1316 C C . ILE A 1 164 ? 12.126 11.328 -10.706 1.00 62.31 164 ILE A C 1
ATOM 1318 O O . ILE A 1 164 ? 11.811 10.154 -10.515 1.00 62.31 164 ILE A O 1
ATOM 1322 N N . LYS A 1 165 ? 11.236 12.279 -10.993 1.00 63.88 165 LYS A N 1
ATOM 1323 C CA . LYS A 1 165 ? 9.789 12.080 -10.906 1.00 63.88 165 LYS A CA 1
ATOM 1324 C C . LYS A 1 165 ? 9.108 12.263 -12.265 1.00 63.88 165 LYS A C 1
ATOM 1326 O O . LYS A 1 165 ? 8.875 13.399 -12.668 1.00 63.88 165 LYS A O 1
ATOM 1331 N N . TYR A 1 166 ? 8.683 11.175 -12.901 1.00 68.19 166 TYR A N 1
ATOM 1332 C CA . TYR A 1 166 ? 7.796 11.206 -14.077 1.00 68.19 166 TYR A CA 1
ATOM 1333 C C . TYR A 1 166 ? 6.510 10.430 -13.783 1.00 68.19 166 TYR A C 1
ATOM 1335 O O . TYR A 1 166 ? 6.509 9.582 -12.902 1.00 68.19 166 TYR A O 1
ATOM 1343 N N . ASN A 1 167 ? 5.411 10.712 -14.477 1.00 67.62 167 ASN A N 1
ATOM 1344 C CA . ASN A 1 167 ? 4.205 9.879 -14.367 1.00 67.62 167 ASN A CA 1
ATOM 1345 C C . ASN A 1 167 ? 4.406 8.558 -15.122 1.00 67.62 167 ASN A C 1
ATOM 1347 O O . ASN A 1 167 ? 5.171 8.518 -16.095 1.00 67.62 167 ASN A O 1
ATOM 1351 N N . GLN A 1 168 ? 3.713 7.492 -14.714 1.00 68.38 168 GLN A N 1
ATOM 1352 C CA . GLN A 1 168 ? 3.654 6.264 -15.492 1.00 68.38 168 GLN A CA 1
ATOM 1353 C C . GLN A 1 168 ? 3.090 6.569 -16.881 1.00 68.38 168 GLN A C 1
ATOM 1355 O O . GLN A 1 168 ? 2.160 7.352 -17.062 1.00 68.38 168 GLN A O 1
ATOM 1360 N N . THR A 1 169 ? 3.703 5.959 -17.891 1.00 79.94 169 THR A N 1
ATOM 1361 C CA . THR A 1 169 ? 3.312 6.145 -19.289 1.00 79.94 169 THR A CA 1
ATOM 1362 C C . THR A 1 169 ? 2.509 4.941 -19.746 1.00 79.94 169 THR A C 1
ATOM 1364 O O . THR A 1 169 ? 2.999 3.804 -19.707 1.00 79.94 169 THR A O 1
ATOM 1367 N N . HIS A 1 170 ? 1.279 5.196 -20.184 1.00 75.94 170 HIS A N 1
ATOM 1368 C CA . HIS A 1 170 ? 0.326 4.171 -20.612 1.00 75.94 170 HIS A CA 1
ATOM 1369 C C . HIS A 1 170 ? 0.255 4.052 -22.136 1.00 75.94 170 HIS A C 1
ATOM 1371 O O . HIS A 1 170 ? -0.259 3.068 -22.665 1.00 75.94 170 HIS A O 1
ATOM 1377 N N . THR A 1 171 ? 0.805 5.032 -22.850 1.00 81.81 171 THR A N 1
ATOM 1378 C CA . THR A 1 171 ? 0.882 5.053 -24.314 1.00 81.81 171 THR A CA 1
ATOM 1379 C C . THR A 1 171 ? 2.330 5.154 -24.802 1.00 81.81 171 THR A C 1
ATOM 1381 O O . THR A 1 171 ? 3.239 5.542 -24.061 1.00 81.81 171 THR A O 1
ATOM 1384 N N . ILE A 1 172 ? 2.567 4.777 -26.064 1.00 81.56 172 ILE A N 1
ATOM 1385 C CA . ILE A 1 172 ? 3.894 4.898 -26.693 1.00 81.56 172 ILE A CA 1
ATOM 1386 C C . ILE A 1 172 ? 4.261 6.377 -26.823 1.00 81.56 172 ILE A C 1
ATOM 1388 O O . ILE A 1 172 ? 5.414 6.756 -26.633 1.00 81.56 172 ILE A O 1
ATOM 1392 N N . GLU A 1 173 ? 3.272 7.213 -27.121 1.00 84.25 173 GLU A N 1
ATOM 1393 C CA . GLU A 1 173 ? 3.402 8.650 -27.303 1.00 84.25 173 GLU A CA 1
ATOM 1394 C C . GLU A 1 173 ? 3.843 9.331 -26.004 1.00 84.25 173 GLU A C 1
ATOM 1396 O O . GLU A 1 173 ? 4.811 10.093 -26.011 1.00 84.25 173 GLU A O 1
ATOM 1401 N N . GLU A 1 174 ? 3.197 9.002 -24.881 1.00 81.50 174 GLU A N 1
ATOM 1402 C CA . GLU A 1 174 ? 3.597 9.480 -23.551 1.00 81.50 174 GLU A CA 1
ATOM 1403 C C . GLU A 1 174 ? 5.001 8.998 -23.185 1.00 81.50 174 GLU A C 1
ATOM 1405 O O . GLU A 1 174 ? 5.817 9.777 -22.695 1.00 81.50 174 GLU A O 1
ATOM 1410 N N . ARG A 1 175 ? 5.323 7.731 -23.473 1.00 83.25 175 ARG A N 1
ATOM 1411 C CA . ARG A 1 175 ? 6.648 7.163 -23.194 1.00 83.25 175 ARG A CA 1
ATOM 1412 C C . ARG A 1 175 ? 7.745 7.834 -24.011 1.00 83.25 175 ARG A C 1
ATOM 1414 O O . ARG A 1 175 ? 8.823 8.101 -23.487 1.00 83.25 175 ARG A O 1
ATOM 1421 N N . LEU A 1 176 ? 7.459 8.166 -25.268 1.00 85.06 176 LEU A N 1
ATOM 1422 C CA . LEU A 1 176 ? 8.349 8.934 -26.135 1.00 85.06 176 LEU A CA 1
ATOM 1423 C C . LEU A 1 176 ? 8.524 10.372 -25.651 1.00 85.06 176 LEU A C 1
ATOM 1425 O O . LEU A 1 176 ? 9.638 10.889 -25.718 1.00 85.06 176 LEU A O 1
ATOM 1429 N N . ALA A 1 177 ? 7.459 11.012 -25.170 1.00 85.44 177 ALA A N 1
ATOM 1430 C CA . ALA A 1 177 ? 7.539 12.350 -24.596 1.00 85.44 177 ALA A CA 1
ATOM 1431 C C . ALA A 1 177 ? 8.425 12.357 -23.340 1.00 85.44 177 ALA A C 1
ATOM 1433 O O . ALA A 1 177 ? 9.412 13.088 -23.304 1.00 85.44 177 ALA A O 1
ATOM 1434 N N . VAL A 1 178 ? 8.157 11.458 -22.386 1.00 83.75 178 VAL A N 1
ATOM 1435 C CA . VAL A 1 178 ? 8.949 11.311 -21.154 1.00 83.75 178 VAL A CA 1
ATOM 1436 C C . VAL A 1 178 ? 10.407 10.969 -21.458 1.00 83.75 178 VAL A C 1
ATOM 1438 O O . VAL A 1 178 ? 11.304 11.568 -20.875 1.00 83.75 178 VAL A O 1
ATOM 1441 N N . ALA A 1 179 ? 10.675 10.070 -22.409 1.00 84.00 179 ALA A N 1
ATOM 1442 C CA . ALA A 1 179 ? 12.042 9.733 -22.808 1.00 84.00 179 ALA A CA 1
ATOM 1443 C C . ALA A 1 179 ? 12.798 10.937 -23.394 1.00 84.00 179 ALA A C 1
ATOM 1445 O O . ALA A 1 179 ? 13.969 11.145 -23.080 1.00 84.00 179 ALA A O 1
ATOM 1446 N N . LYS A 1 180 ? 12.141 11.751 -24.233 1.00 84.94 180 LYS A N 1
ATOM 1447 C CA . LYS A 1 180 ? 12.740 12.975 -24.792 1.00 84.94 180 LYS A CA 1
ATOM 1448 C C . LYS A 1 180 ? 13.018 14.014 -23.714 1.00 84.94 180 LYS A C 1
ATOM 1450 O O . LYS A 1 180 ? 14.083 14.630 -23.738 1.00 84.94 180 LYS A O 1
ATOM 1455 N N . ASP A 1 181 ? 12.076 14.200 -22.794 1.00 84.88 181 ASP A N 1
ATOM 1456 C CA . ASP A 1 181 ? 12.245 15.102 -21.659 1.00 84.88 181 ASP A CA 1
ATOM 1457 C C . ASP A 1 181 ? 13.410 14.637 -20.779 1.00 84.88 181 ASP A C 1
ATOM 1459 O O . ASP A 1 181 ? 14.306 15.425 -20.508 1.00 84.88 181 ASP A O 1
ATOM 1463 N N . PHE A 1 182 ? 13.497 13.343 -20.467 1.00 80.88 182 PHE A N 1
ATOM 1464 C CA . PHE A 1 182 ? 14.601 12.768 -19.698 1.00 80.88 182 PHE A CA 1
ATOM 1465 C C . PHE A 1 182 ? 15.973 12.974 -20.363 1.00 80.88 182 PHE A C 1
ATOM 1467 O O . PHE A 1 182 ? 16.911 13.431 -19.713 1.00 80.88 182 PHE A O 1
ATOM 1474 N N . ILE A 1 183 ? 16.101 12.717 -21.673 1.00 82.31 183 ILE A N 1
ATOM 1475 C CA . ILE A 1 183 ? 17.353 12.982 -22.411 1.00 82.31 183 ILE A CA 1
ATOM 1476 C C . ILE A 1 183 ? 17.760 14.448 -22.277 1.00 82.31 183 ILE A C 1
ATOM 1478 O O . ILE A 1 183 ? 18.933 14.742 -22.041 1.00 82.31 183 ILE A O 1
ATOM 1482 N N . ARG A 1 184 ? 16.801 15.364 -22.453 1.00 82.81 184 ARG A N 1
ATOM 1483 C CA . ARG A 1 184 ? 17.042 16.807 -22.397 1.00 82.81 184 ARG A CA 1
ATOM 1484 C C . ARG A 1 184 ? 17.439 17.245 -20.990 1.00 82.81 184 ARG A C 1
ATOM 1486 O O . ARG A 1 184 ? 18.421 17.966 -20.842 1.00 82.81 184 ARG A O 1
ATOM 1493 N N . ASP A 1 185 ? 16.689 16.812 -19.985 1.00 81.31 185 ASP A N 1
ATOM 1494 C CA . ASP A 1 185 ? 16.828 17.265 -18.604 1.00 81.31 185 ASP A CA 1
ATOM 1495 C C . ASP A 1 185 ? 18.137 16.747 -17.971 1.00 81.31 185 ASP A C 1
ATOM 1497 O O . ASP A 1 185 ? 18.743 17.442 -17.155 1.00 81.31 185 ASP A O 1
ATOM 1501 N N . PHE A 1 186 ? 18.621 15.573 -18.402 1.00 77.19 186 PHE A N 1
ATOM 1502 C CA . PHE A 1 186 ? 19.857 14.947 -17.905 1.00 77.19 186 PHE A CA 1
ATOM 1503 C C . PHE A 1 186 ? 21.028 14.977 -18.901 1.00 77.19 186 PHE A C 1
ATOM 1505 O O . PHE A 1 186 ? 22.091 14.426 -18.619 1.00 77.19 186 PHE A O 1
ATOM 1512 N N . ASN A 1 187 ? 20.863 15.651 -20.046 1.00 81.50 187 ASN A N 1
ATOM 1513 C CA . ASN A 1 187 ? 21.878 15.813 -21.094 1.00 81.50 187 ASN A CA 1
ATOM 1514 C C . ASN A 1 187 ? 22.549 14.485 -21.516 1.00 81.50 187 ASN A C 1
ATOM 1516 O O . ASN A 1 187 ? 23.775 14.383 -21.616 1.00 81.50 187 ASN A O 1
ATOM 1520 N N . LEU A 1 188 ? 21.738 13.449 -21.738 1.00 77.75 188 LEU A N 1
ATOM 1521 C CA . LEU A 1 188 ? 22.224 12.111 -22.078 1.00 77.75 188 LEU A CA 1
ATOM 1522 C C . LEU A 1 188 ? 22.633 12.024 -23.554 1.00 77.75 188 LEU A C 1
ATOM 1524 O O . LEU A 1 188 ? 21.898 12.443 -24.444 1.00 77.75 188 LEU A O 1
ATOM 1528 N N . GLN A 1 189 ? 23.792 11.422 -23.830 1.00 81.69 189 GLN A N 1
ATOM 1529 C CA . GLN A 1 189 ? 24.322 11.235 -25.192 1.00 81.69 189 GLN A CA 1
ATOM 1530 C C . GLN A 1 189 ? 24.121 9.809 -25.729 1.00 81.69 189 GLN A C 1
ATOM 1532 O O . GLN A 1 189 ? 24.926 9.313 -26.515 1.00 81.69 189 GLN A O 1
ATOM 1537 N N . MET A 1 190 ? 23.067 9.120 -25.293 1.00 76.75 190 MET A N 1
ATOM 1538 C CA . MET A 1 190 ? 22.802 7.733 -25.679 1.00 76.75 190 MET A CA 1
ATOM 1539 C C . MET A 1 190 ? 21.507 7.588 -26.476 1.00 76.75 190 MET A C 1
ATOM 1541 O O . MET A 1 190 ? 20.578 8.384 -26.352 1.00 76.75 190 MET A O 1
ATOM 1545 N N . SER A 1 191 ? 21.446 6.543 -27.300 1.00 75.94 191 SER A N 1
ATOM 1546 C CA . SER A 1 191 ? 20.217 6.171 -28.003 1.00 75.94 191 SER A CA 1
ATOM 1547 C C . SER A 1 191 ? 19.255 5.494 -27.029 1.00 75.94 191 SER A C 1
ATOM 1549 O O . SER A 1 191 ? 19.623 4.502 -26.403 1.00 75.94 191 SER A O 1
ATOM 1551 N N . ILE A 1 192 ? 18.028 6.008 -26.917 1.00 73.00 192 ILE A N 1
ATOM 1552 C CA . ILE A 1 192 ? 16.974 5.392 -26.104 1.00 73.00 192 ILE A CA 1
ATOM 1553 C C . ILE A 1 192 ? 16.115 4.484 -26.980 1.00 73.00 192 ILE A C 1
ATOM 1555 O O . ILE A 1 192 ? 15.652 4.883 -28.049 1.00 73.00 192 ILE A O 1
ATOM 1559 N N . VAL A 1 193 ? 15.879 3.267 -26.495 1.00 77.19 193 VAL A N 1
ATOM 1560 C CA . VAL A 1 193 ? 14.900 2.334 -27.055 1.00 77.19 193 VAL A CA 1
ATOM 1561 C C . VAL A 1 193 ? 13.657 2.372 -26.177 1.00 77.19 193 VAL A C 1
ATOM 1563 O O . VAL A 1 193 ? 13.755 2.359 -24.952 1.00 77.19 193 VAL A O 1
ATOM 1566 N N . ILE A 1 194 ? 12.489 2.439 -26.808 1.00 73.62 194 ILE A N 1
ATOM 1567 C CA . ILE A 1 194 ? 11.203 2.515 -26.121 1.00 73.62 194 ILE A CA 1
ATOM 1568 C C . ILE A 1 194 ? 10.471 1.201 -26.336 1.00 73.62 194 ILE A C 1
ATOM 1570 O O . ILE A 1 194 ? 10.215 0.816 -27.476 1.00 73.62 194 ILE A O 1
ATOM 1574 N N . ASP A 1 195 ? 10.137 0.527 -25.240 1.00 74.56 195 ASP A N 1
ATOM 1575 C CA . ASP A 1 195 ? 9.279 -0.653 -25.284 1.00 74.56 195 ASP A CA 1
ATOM 1576 C C . ASP A 1 195 ? 7.800 -0.252 -25.383 1.00 74.56 195 ASP A C 1
ATOM 1578 O O . ASP A 1 195 ? 7.409 0.861 -25.007 1.00 74.56 195 ASP A O 1
ATOM 1582 N N . LYS A 1 196 ? 6.964 -1.163 -25.881 1.00 73.19 196 LYS A N 1
ATOM 1583 C CA . LYS A 1 196 ? 5.515 -0.968 -25.891 1.00 73.19 196 LYS A CA 1
ATOM 1584 C C . LYS A 1 196 ? 5.022 -0.831 -24.443 1.00 73.19 196 LYS A C 1
ATOM 1586 O O . LYS A 1 196 ? 5.456 -1.599 -23.584 1.00 73.19 196 LYS A O 1
ATOM 1591 N N . PRO A 1 197 ? 4.120 0.119 -24.147 1.00 67.31 197 PRO A N 1
ATOM 1592 C CA . PRO A 1 197 ? 3.463 0.159 -22.851 1.00 67.31 197 PRO A CA 1
ATOM 1593 C C . PRO A 1 197 ? 2.716 -1.162 -22.644 1.00 67.31 197 PRO A C 1
ATOM 1595 O O . PRO A 1 197 ? 2.167 -1.720 -23.600 1.00 67.31 197 PRO A O 1
ATOM 1598 N N . GLU A 1 198 ? 2.703 -1.672 -21.412 1.00 59.97 198 GLU A N 1
ATOM 1599 C CA . GLU A 1 198 ? 1.833 -2.797 -21.083 1.00 59.97 198 GLU A CA 1
ATOM 1600 C C . GLU A 1 198 ? 0.389 -2.345 -21.340 1.00 59.97 198 GLU A C 1
ATOM 1602 O O . GLU A 1 198 ? -0.133 -1.463 -20.661 1.00 59.97 198 GLU A O 1
ATOM 1607 N N . GLY A 1 199 ? -0.230 -2.882 -22.396 1.00 48.78 199 GLY A N 1
ATOM 1608 C CA . GLY A 1 199 ? -1.640 -2.642 -22.669 1.00 48.78 199 GLY A CA 1
ATOM 1609 C C . GLY A 1 199 ? -2.466 -3.193 -21.515 1.00 48.78 199 GLY A C 1
ATOM 1610 O O . GLY A 1 199 ? -2.091 -4.223 -20.959 1.00 48.78 199 GLY A O 1
ATOM 1611 N N . ASN A 1 200 ? -3.563 -2.510 -21.173 1.00 42.56 200 ASN A N 1
ATOM 1612 C CA . ASN A 1 200 ? -4.548 -2.926 -20.171 1.00 42.56 200 ASN A CA 1
ATOM 1613 C C . ASN A 1 200 ? -4.956 -4.398 -20.373 1.00 42.56 200 ASN A C 1
ATOM 1615 O O . ASN A 1 200 ? -5.921 -4.697 -21.072 1.00 42.56 200 ASN A O 1
ATOM 1619 N N . LEU A 1 201 ? -4.207 -5.316 -19.768 1.00 36.78 201 LEU A N 1
ATOM 1620 C CA . LEU A 1 201 ? -4.584 -6.700 -19.530 1.00 36.78 201 LEU A CA 1
ATOM 1621 C C . LEU A 1 201 ? -5.194 -6.724 -18.128 1.00 36.78 201 LEU A C 1
ATOM 1623 O O . LEU A 1 201 ? -4.610 -7.267 -17.192 1.00 36.78 201 LEU A O 1
ATOM 1627 N N . PHE A 1 202 ? -6.324 -6.034 -17.991 1.00 37.62 202 PHE A N 1
ATOM 1628 C CA . PHE A 1 202 ? -7.243 -6.202 -16.873 1.00 37.62 202 PHE A CA 1
ATOM 1629 C C . PHE A 1 202 ? -8.421 -7.044 -17.351 1.00 37.62 202 PHE A C 1
ATOM 1631 O O . PHE A 1 202 ? -8.936 -6.746 -18.455 1.00 37.62 202 PHE A O 1
#

Secondary structure (DSSP, 8-state):
--------------HHHHHHH-TT---S----HHHHHHHHHHHHHHHHSHHHHHHHHHHHHHTTSTT--HHHHHHHHHHHHHHHTT-GGGHHHHHHHHHHHHHH-GGGTTSSHHHHT------SPPTTPPPP----PPP-S---EETTS-------S-TTSPPPEEPPP-SHHHHHHHHHHHHHHHT--SPPP-PPP-----

Radius of gyration: 21.44 Å; chains: 1; bounding box: 42×52×51 Å

Sequence (202 aa):
MGMAHVTSGRATFTYEDLINSNPSTVSKSFIPKSLLKRMLIRENELRLSDEYQKRYCEAEKTSTSSSSSWLNVTDELQRQIIREFNLDDEMDDALLCLRCATQIYPDLKHIPLYVQYNRARDGNLQISDIAPNVPVIQLDGQETHAQDEWPICSARWSPTQMPIKYNQTHTIEERLAVAKDFIRDFNLQMSIVIDKPEGNLF

Organism: NCBI:txid392033